Protein AF-A0A7V2WQF5-F1 (afdb_monomer)

Mean predicted aligned error: 6.59 Å

Radius of gyration: 21.71 Å; Cα contacts (8 Å, |Δi|>4): 575; chains: 1; bounding box: 58×39×55 Å

Solvent-accessible surface area (backbone atoms only — not comparable to full-atom values): 17162 Å² total; per-residue (Å²): 130,85,76,74,59,33,35,37,39,34,28,44,38,54,88,88,57,74,82,59,87,78,81,52,93,69,45,48,78,42,82,38,65,78,40,71,101,43,74,70,49,44,51,55,52,42,74,73,54,57,69,90,28,36,38,33,41,33,35,58,66,38,46,78,42,87,68,46,66,64,61,57,45,44,59,52,71,75,34,82,86,47,38,32,34,18,34,16,25,42,69,37,62,94,43,21,65,52,44,80,88,44,60,33,47,44,50,67,58,56,53,24,41,51,41,36,52,52,35,76,88,49,69,45,80,41,99,71,70,35,78,45,31,32,34,24,47,24,41,67,42,57,75,35,63,89,78,50,73,33,30,29,36,67,34,42,46,38,45,64,78,94,58,73,54,44,49,39,70,41,79,79,80,73,77,70,93,63,88,71,81,81,59,92,45,46,70,54,29,60,61,46,62,86,53,26,65,59,63,93,69,82,86,73,52,83,85,74,70,80,41,56,76,46,78,44,78,46,64,65,84,36,72,69,60,44,50,49,51,36,55,48,43,71,71,43,74,74,44,36,42,37,29,41,31,31,37,55,48,74,91,77,66,37,37,38,32,31,37,37,32,16,43,58,28,81,86,38,56,67,37,46,76,45,80,45,93,73,47,51,71,60,95,70,96,76,54,71,66,62,49,54,53,53,51,70,73,74,109

Secondary structure (DSSP, 8-state):
--PPPPEEEEES--TT-TTS----TTSEEEE-TT--S-HHHHHHHHHHS-TT--EEEEETTPBPPTTHHHHHHHHHHH-TT--EEEEE-TTSGGG-SS-TT-EEBS-HHHHHHHHHHHS-S-EEEES---TTEEEESSHHHHHTTTTSPEEEEEEEE-B---SSSEE--------SSS-PPPPTTHHHHHHHGGGSB---PPP--TTTS-PPEEEEEEESS-HHHHHHHHHHHHH-TTSEEEEEEEEEETTTTEEEEEEEEEESSTTSEEEEEEE-SS---S--S--HHHHHHHHHHH-

Foldseek 3Di:
DPDPQAAEEEECDDPVLPPDCPDDPSHDYDYYHRDDPDLVVLVVQQVPDDFQHKYKYAYSLKDFEPPQVVLQCVCVVVDVQAFKEAEAELQDQLRDLADQPFKAQADLRLVLQLQQLQDDWDKDWDQDHPNRIMMGRGSVCSNCVNVGTYIYTSRGYMDRDPDSMGHRPDDDPPPDPPDDPDRPSNVSNVLCNVCSYPDPAPGDRPPRVPAAEDEAEEEPPCVPVQVVQLVCLVVPVSHWYKYWYFDADPVVLQTRQKIFIATSGPPHRGSDIDGHPDGCSDDDPDDDSVVVVVVVVVD

pLDDT: mean 88.24, std 10.85, range [40.53, 97.88]

Sequence (299 aa):
MQKNRPYLAIYNNDAKHIDKPFISNDFKQLLFSQKELTAELLEEISNQCQDDSVIIVLDAQAQLPKHWSQRLLLPLLENKNAQICSALSTHIFELSPLSADDTFAGSVQQLDNLVYLMQAADCFYSNKLNQQCFAVRDKSALLQLDKFPQIACNNLLVQSQNTKTIKLTDKKDYGNQKQLPAHALADLQWRIKNYLIANKSPLGYPLLDEKPVILHISMGWGGGVHKWIDDFAANASDFQHLILASDGELYRRRHGERLYLHYAKTTGVIMQTHDMQAPIAATCITHVEYKTILESIIQ

Structure (mmCIF, N/CA/C/O backbone):
data_AF-A0A7V2WQF5-F1
#
_entry.id   AF-A0A7V2WQF5-F1
#
loop_
_atom_site.group_PDB
_atom_site.id
_atom_site.type_symbol
_atom_site.label_atom_id
_atom_site.label_alt_id
_atom_site.label_comp_id
_atom_site.label_asym_id
_atom_site.label_entity_id
_atom_site.label_seq_id
_atom_site.pdbx_PDB_ins_code
_atom_site.Cartn_x
_atom_site.Cartn_y
_atom_site.Cartn_z
_atom_site.occupancy
_atom_site.B_iso_or_equiv
_atom_site.auth_seq_id
_atom_site.auth_comp_id
_atom_site.auth_asym_id
_atom_site.auth_atom_id
_atom_site.pdbx_PDB_model_num
ATOM 1 N N . MET A 1 1 ? -23.898 -18.793 -1.113 1.00 40.53 1 MET A N 1
ATOM 2 C CA . MET A 1 1 ? -23.713 -18.128 0.195 1.00 40.53 1 MET A CA 1
ATOM 3 C C . MET A 1 1 ? -23.570 -16.637 -0.055 1.00 40.53 1 MET A C 1
ATOM 5 O O . MET A 1 1 ? -22.616 -16.249 -0.715 1.00 40.53 1 MET A O 1
ATOM 9 N N . GLN A 1 2 ? -24.527 -15.811 0.375 1.00 41.22 2 GLN A N 1
ATOM 10 C CA . GLN A 1 2 ? -24.338 -14.356 0.368 1.00 41.22 2 GLN A CA 1
ATOM 11 C C . GLN A 1 2 ? -23.178 -14.044 1.320 1.00 41.22 2 GLN A C 1
ATOM 13 O O . GLN A 1 2 ? -23.275 -14.334 2.509 1.00 41.22 2 GLN A O 1
ATOM 18 N N . LYS A 1 3 ? -22.059 -13.524 0.801 1.00 58.44 3 LYS A N 1
ATOM 19 C CA . LYS A 1 3 ? -21.000 -12.957 1.646 1.00 58.44 3 LYS A CA 1
ATOM 20 C C . LYS A 1 3 ? -21.647 -11.846 2.475 1.00 58.44 3 LYS A C 1
ATOM 22 O O . LYS A 1 3 ? -22.191 -10.906 1.894 1.00 58.44 3 LYS A O 1
ATOM 27 N N . ASN A 1 4 ? -21.632 -11.971 3.801 1.00 78.38 4 ASN A N 1
ATOM 28 C CA . ASN A 1 4 ? -22.072 -10.891 4.678 1.00 78.38 4 ASN A CA 1
ATOM 29 C C . ASN A 1 4 ? -21.259 -9.641 4.336 1.00 78.38 4 ASN A C 1
ATOM 31 O O . ASN A 1 4 ? -20.029 -9.689 4.293 1.00 78.38 4 ASN A O 1
ATOM 35 N N . ARG A 1 5 ? -21.954 -8.541 4.029 1.00 87.06 5 ARG A N 1
ATOM 36 C CA . ARG A 1 5 ? -21.295 -7.262 3.760 1.00 87.06 5 ARG A CA 1
ATOM 37 C C . ARG A 1 5 ? -20.539 -6.819 5.017 1.00 87.06 5 ARG A C 1
ATOM 39 O O . ARG A 1 5 ? -21.137 -6.889 6.096 1.00 87.06 5 ARG A O 1
ATOM 46 N N . PRO A 1 6 ? -19.279 -6.372 4.893 1.00 92.06 6 PRO A N 1
ATOM 47 C CA . PRO A 1 6 ? -18.515 -5.865 6.025 1.00 92.06 6 PRO A CA 1
ATOM 48 C C . PRO A 1 6 ? -19.198 -4.648 6.660 1.00 92.06 6 PRO A C 1
ATOM 50 O O . PRO A 1 6 ? -19.888 -3.875 5.986 1.00 92.06 6 PRO A O 1
ATOM 53 N N . TYR A 1 7 ? -18.994 -4.479 7.963 1.00 94.56 7 TYR A N 1
ATOM 54 C CA . TYR A 1 7 ? -19.406 -3.288 8.695 1.00 94.56 7 TYR A CA 1
ATOM 55 C C . TYR A 1 7 ? -18.315 -2.220 8.605 1.00 94.56 7 TYR A C 1
ATOM 57 O O . TYR A 1 7 ? -17.130 -2.533 8.679 1.00 94.56 7 TYR A O 1
ATOM 65 N N . LEU A 1 8 ? -18.717 -0.960 8.459 1.00 94.50 8 LEU A N 1
ATOM 66 C CA . LEU A 1 8 ? -17.838 0.204 8.512 1.00 94.50 8 LEU A CA 1
ATOM 67 C C . LEU A 1 8 ? -18.288 1.094 9.672 1.00 94.50 8 LEU A C 1
ATOM 69 O O . LEU A 1 8 ? -19.284 1.807 9.557 1.00 94.50 8 LEU A O 1
ATOM 73 N N . ALA A 1 9 ? -17.572 1.015 10.788 1.00 94.12 9 ALA A N 1
ATOM 74 C CA . ALA A 1 9 ? -17.782 1.831 11.971 1.00 94.12 9 ALA A CA 1
ATOM 75 C C . ALA A 1 9 ? -16.934 3.103 11.885 1.00 94.12 9 ALA A C 1
ATOM 77 O O . ALA A 1 9 ? -15.706 3.047 11.926 1.00 94.12 9 ALA A O 1
ATOM 78 N N . ILE A 1 10 ? -17.601 4.247 11.756 1.00 92.81 10 ILE A N 1
ATOM 79 C CA . ILE A 1 10 ? -16.965 5.555 11.619 1.00 92.81 10 ILE A CA 1
ATOM 80 C C . ILE A 1 10 ? -17.158 6.328 12.917 1.00 92.81 10 ILE A C 1
ATOM 82 O O . ILE A 1 10 ? -18.295 6.600 13.308 1.00 92.81 10 ILE A O 1
ATOM 86 N N . TYR A 1 11 ? -16.058 6.689 13.569 1.00 92.88 11 TYR A N 1
ATOM 87 C CA . TYR A 1 11 ? -16.059 7.448 14.819 1.00 92.88 11 TYR A CA 1
ATOM 88 C C . TYR A 1 11 ? -15.493 8.857 14.628 1.00 92.88 11 TYR A C 1
ATOM 90 O O . TYR A 1 11 ? -15.006 9.191 13.548 1.00 92.88 11 TYR A O 1
ATOM 98 N N . ASN A 1 12 ? -15.593 9.703 15.660 1.00 88.25 12 ASN A N 1
ATOM 99 C CA . ASN A 1 12 ? -15.162 11.104 15.616 1.00 88.25 12 ASN A CA 1
ATOM 100 C C . ASN A 1 12 ? -15.814 11.913 14.470 1.00 88.25 12 ASN A C 1
ATOM 102 O O . ASN A 1 12 ? -15.212 12.804 13.870 1.00 88.25 12 ASN A O 1
ATOM 106 N N . ASN A 1 13 ? -17.062 11.577 14.122 1.00 79.56 13 ASN A N 1
ATOM 107 C CA . ASN A 1 13 ? -17.765 12.241 13.031 1.00 79.56 13 ASN A CA 1
ATOM 108 C C . ASN A 1 13 ? -18.306 13.604 13.488 1.00 79.56 13 ASN A C 1
ATOM 110 O O . ASN A 1 13 ? -19.311 13.678 14.200 1.00 79.56 13 ASN A O 1
ATOM 114 N N . ASP A 1 14 ? -17.649 14.687 13.079 1.00 73.19 14 ASP A N 1
ATOM 115 C CA . ASP A 1 14 ? -18.190 16.035 13.221 1.00 73.19 14 ASP A CA 1
ATOM 116 C C . ASP A 1 14 ? -19.233 16.295 12.130 1.00 73.19 14 ASP A C 1
ATOM 118 O O . ASP A 1 14 ? -18.981 16.077 10.945 1.00 73.19 14 ASP A O 1
ATOM 122 N N . ALA A 1 15 ? -20.388 16.861 12.499 1.00 52.97 15 ALA A N 1
ATOM 123 C CA . ALA A 1 15 ? -21.500 17.154 11.582 1.00 52.97 15 ALA A CA 1
ATOM 124 C C . ALA A 1 15 ? -21.129 18.035 10.362 1.00 52.97 15 ALA A C 1
ATOM 126 O O . ALA A 1 15 ? -21.923 18.181 9.439 1.00 52.97 15 ALA A O 1
ATOM 127 N N . LYS A 1 16 ? -19.924 18.621 10.336 1.00 53.47 16 LYS A N 1
ATOM 128 C CA . LYS A 1 16 ? -19.383 19.417 9.222 1.00 53.47 16 LYS A CA 1
ATOM 129 C C . LYS A 1 16 ? -18.668 18.590 8.140 1.00 53.47 16 LYS A C 1
ATOM 131 O O . LYS A 1 16 ? -18.330 19.149 7.103 1.00 53.47 16 LYS A O 1
ATOM 136 N N . HIS A 1 17 ? -18.433 17.293 8.356 1.00 52.47 17 HIS A N 1
ATOM 137 C CA . HIS A 1 17 ? -17.694 16.410 7.436 1.00 52.47 17 HIS A CA 1
ATOM 138 C C . HIS A 1 17 ? -18.553 15.310 6.785 1.00 52.47 17 HIS A C 1
ATOM 140 O O . HIS A 1 17 ? -18.013 14.381 6.184 1.00 52.47 17 HIS A O 1
ATOM 146 N N . ILE A 1 18 ? -19.883 15.458 6.842 1.00 48.06 18 ILE A N 1
ATOM 147 C CA . ILE A 1 18 ? -20.883 14.525 6.287 1.00 48.06 18 ILE A CA 1
ATOM 148 C C . ILE A 1 18 ? -20.711 14.297 4.766 1.00 48.06 18 ILE A C 1
ATOM 150 O O . ILE A 1 18 ? -21.118 13.257 4.259 1.00 48.06 18 ILE A O 1
ATOM 154 N N . ASP A 1 19 ? -20.027 15.198 4.053 1.00 46.34 19 ASP A N 1
ATOM 155 C CA . ASP A 1 19 ? -19.810 15.119 2.598 1.00 46.34 19 ASP A CA 1
ATOM 156 C C . ASP A 1 19 ? -18.613 14.253 2.155 1.00 46.34 19 ASP A C 1
ATOM 158 O O . ASP A 1 19 ? -18.315 14.168 0.960 1.00 46.34 19 ASP A O 1
ATOM 162 N N . LYS A 1 20 ? -17.887 13.595 3.071 1.00 57.16 20 LYS A N 1
ATOM 163 C CA . LYS A 1 20 ? -16.859 12.629 2.649 1.00 57.16 20 LYS A CA 1
ATOM 164 C C . LYS A 1 20 ? -17.545 11.385 2.048 1.00 57.16 20 LYS A C 1
ATOM 166 O O . LYS A 1 20 ? -18.449 10.831 2.674 1.00 57.16 20 LYS A O 1
ATOM 171 N N . PRO A 1 21 ? -17.111 10.885 0.874 1.00 50.00 21 PRO A N 1
ATOM 172 C CA . PRO A 1 21 ? -17.716 9.738 0.204 1.00 50.00 21 PRO A CA 1
ATOM 173 C C . PRO A 1 21 ? -17.289 8.432 0.891 1.00 50.00 21 PRO A C 1
ATOM 175 O O . PRO A 1 21 ? -16.589 7.603 0.320 1.00 50.00 21 PRO A O 1
ATOM 178 N N . PHE A 1 22 ? -17.710 8.228 2.138 1.00 57.84 22 PHE A N 1
ATOM 179 C CA . PHE A 1 22 ? -17.667 6.914 2.788 1.00 57.84 22 PHE A CA 1
ATOM 180 C C . PHE A 1 22 ? -18.766 5.982 2.238 1.00 57.84 22 PHE A C 1
ATOM 182 O O . PHE A 1 22 ? -18.821 4.794 2.553 1.00 57.84 22 PHE A O 1
ATOM 189 N N . ILE A 1 23 ? -19.647 6.538 1.399 1.00 53.97 23 ILE A N 1
ATOM 190 C CA . ILE A 1 23 ? -20.827 5.928 0.795 1.00 53.97 23 ILE A CA 1
ATOM 191 C C . ILE A 1 23 ? -20.410 5.054 -0.391 1.00 53.97 23 ILE A C 1
ATOM 193 O O . ILE A 1 23 ? -20.649 5.387 -1.548 1.00 53.97 23 ILE A O 1
ATOM 197 N N . SER A 1 24 ? -19.778 3.916 -0.104 1.00 64.25 24 SER A N 1
ATOM 198 C CA . SER A 1 24 ? -19.923 2.764 -0.991 1.00 64.25 24 SER A CA 1
ATOM 199 C C . SER A 1 24 ? -21.049 1.872 -0.472 1.00 64.25 24 SER A C 1
ATOM 201 O O . SER A 1 24 ? -21.125 1.595 0.727 1.00 64.25 24 SER A O 1
ATOM 203 N N . ASN A 1 25 ? -21.890 1.372 -1.381 1.00 69.19 25 ASN A N 1
ATOM 204 C CA . ASN A 1 25 ? -22.928 0.373 -1.088 1.00 69.19 25 ASN A CA 1
ATOM 205 C C . ASN A 1 25 ? -22.353 -0.980 -0.616 1.00 69.19 25 ASN A C 1
ATOM 207 O O . ASN A 1 25 ? -23.111 -1.888 -0.250 1.00 69.19 25 ASN A O 1
ATOM 211 N N . ASP A 1 26 ? -21.026 -1.108 -0.613 1.00 83.81 26 ASP A N 1
ATOM 212 C CA . ASP A 1 26 ? -20.287 -2.300 -0.206 1.00 83.81 26 ASP A CA 1
ATOM 213 C C . ASP A 1 26 ? -20.329 -2.553 1.310 1.00 83.81 26 ASP A C 1
ATOM 215 O O . ASP A 1 26 ? -20.136 -3.693 1.737 1.00 83.81 26 ASP A O 1
ATOM 219 N N . PHE A 1 27 ? -20.630 -1.530 2.126 1.00 88.81 27 PHE A N 1
ATOM 220 C CA . PHE A 1 27 ? -20.559 -1.604 3.591 1.00 88.81 27 PHE A CA 1
ATOM 221 C C . PHE A 1 27 ? -21.908 -1.389 4.283 1.00 88.81 27 PHE A C 1
ATOM 223 O O . PHE A 1 27 ? -22.743 -0.599 3.842 1.00 88.81 27 PHE A O 1
ATOM 230 N N . LYS A 1 28 ? -22.088 -2.041 5.437 1.00 91.75 28 LYS A N 1
ATOM 231 C CA . LYS A 1 28 ? -23.085 -1.643 6.441 1.00 91.75 28 LYS A CA 1
ATOM 232 C C . LYS A 1 28 ? -22.462 -0.577 7.344 1.00 91.75 28 LYS A C 1
ATOM 234 O O . LYS A 1 28 ? -21.536 -0.877 8.091 1.00 91.75 28 LYS A O 1
ATOM 239 N N . GLN A 1 29 ? -22.929 0.663 7.258 1.00 91.06 29 GLN A N 1
ATOM 240 C CA . GLN A 1 29 ? -22.317 1.781 7.981 1.00 91.06 29 GLN A CA 1
ATOM 241 C C . GLN A 1 29 ? -22.884 1.936 9.392 1.00 91.06 29 GLN A C 1
ATOM 243 O O . GLN A 1 29 ? -24.097 1.869 9.584 1.00 91.06 29 GLN A O 1
ATOM 248 N N . LEU A 1 30 ? -22.001 2.202 10.352 1.00 91.44 30 LEU A N 1
ATOM 249 C CA . LEU A 1 30 ? -22.322 2.589 11.723 1.00 91.44 30 LEU A CA 1
ATOM 250 C C . LEU A 1 30 ? -21.629 3.928 11.995 1.00 91.44 30 LEU A C 1
ATOM 252 O O . LEU A 1 30 ? -20.422 4.044 11.789 1.00 91.44 30 LEU A O 1
ATOM 256 N N . LEU A 1 31 ? -22.379 4.948 12.412 1.00 90.75 31 LEU A N 1
ATOM 257 C CA . LEU A 1 31 ? -21.867 6.310 12.584 1.00 90.75 31 LEU A CA 1
ATOM 258 C C . LEU A 1 31 ? -21.907 6.714 14.057 1.00 90.75 31 LEU A C 1
ATOM 260 O O . LEU A 1 31 ? -22.965 6.684 14.683 1.00 90.75 31 LEU A O 1
ATOM 264 N N . PHE A 1 32 ? -20.764 7.152 14.579 1.00 90.12 32 PHE A N 1
ATOM 265 C CA . PHE A 1 32 ? -20.585 7.558 15.968 1.00 90.12 32 PHE A CA 1
ATOM 266 C C . PHE A 1 32 ? -20.032 8.987 16.027 1.00 90.12 32 PHE A C 1
ATOM 268 O O . PHE A 1 32 ? -18.847 9.241 15.797 1.00 90.12 32 PHE A O 1
ATOM 275 N N . SER A 1 33 ? -20.910 9.947 16.311 1.00 86.38 33 SER A N 1
ATOM 276 C CA . SER A 1 33 ? -20.556 11.370 16.356 1.00 86.38 33 SER A CA 1
ATOM 277 C C . SER A 1 33 ? -19.849 11.733 17.660 1.00 86.38 33 SER A C 1
ATOM 279 O O . SER A 1 33 ? -20.321 11.358 18.730 1.00 86.38 33 SER A O 1
ATOM 281 N N . GLN A 1 34 ? -18.756 12.502 17.568 1.00 80.50 34 GLN A N 1
ATOM 282 C CA . GLN A 1 34 ? -18.024 13.066 18.720 1.00 80.50 34 GLN A CA 1
ATOM 283 C C . GLN A 1 34 ? -17.548 12.038 19.765 1.00 80.50 34 GLN A C 1
ATOM 285 O O . GLN A 1 34 ? -17.381 12.369 20.937 1.00 80.50 34 GLN A O 1
ATOM 290 N N . LYS A 1 35 ? -17.334 10.784 19.353 1.00 84.75 35 LYS A N 1
ATOM 291 C CA . LYS A 1 35 ? -16.755 9.739 20.206 1.00 84.75 35 LYS A CA 1
ATOM 292 C C . LYS A 1 35 ? -15.293 9.526 19.848 1.00 84.75 35 LYS A C 1
ATOM 294 O O . LYS A 1 35 ? -14.967 9.440 18.665 1.00 84.75 35 LYS A O 1
ATOM 299 N N . GLU A 1 36 ? -14.447 9.417 20.865 1.00 89.00 36 GLU A N 1
ATOM 300 C CA . GLU A 1 36 ? -13.071 8.933 20.736 1.00 89.00 36 GLU A CA 1
ATOM 301 C C . GLU A 1 36 ? -13.042 7.400 20.754 1.00 89.00 36 GLU A C 1
ATOM 303 O O . GLU A 1 36 ? -13.991 6.751 21.202 1.00 89.00 36 GLU A O 1
ATOM 308 N N . LEU A 1 37 ? -11.947 6.810 20.270 1.00 90.12 37 LEU A N 1
ATOM 309 C CA . LEU A 1 37 ? -11.774 5.361 20.273 1.00 90.12 37 LEU A CA 1
ATOM 310 C C . LEU A 1 37 ? -11.482 4.850 21.693 1.00 90.12 37 LEU A C 1
ATOM 312 O O . LEU A 1 37 ? -10.331 4.756 22.112 1.00 90.12 37 LEU A O 1
ATOM 316 N N . THR A 1 38 ? -12.540 4.515 22.429 1.00 92.88 38 THR A N 1
ATOM 317 C CA . THR A 1 38 ? -12.486 3.954 23.787 1.00 92.88 38 THR A CA 1
ATOM 318 C C . THR A 1 38 ? -13.041 2.529 23.826 1.00 92.88 38 THR A C 1
ATOM 320 O O . THR A 1 38 ? -13.714 2.084 22.894 1.00 92.88 38 THR A O 1
ATOM 323 N N . ALA A 1 39 ? -12.797 1.802 24.923 1.00 91.69 39 ALA A N 1
ATOM 324 C CA . ALA A 1 39 ? -13.370 0.468 25.128 1.00 91.69 39 ALA A CA 1
ATOM 325 C C . ALA A 1 39 ? -14.911 0.476 25.060 1.00 91.69 39 ALA A C 1
ATOM 327 O O . ALA A 1 39 ? -15.501 -0.413 24.453 1.00 91.69 39 ALA A O 1
ATOM 328 N N . GLU A 1 40 ? -15.551 1.523 25.589 1.00 93.31 40 GLU A N 1
ATOM 329 C CA . GLU A 1 40 ? -17.007 1.712 25.533 1.00 93.31 40 GLU A CA 1
ATOM 330 C C . GLU A 1 40 ? -17.517 1.818 24.088 1.00 93.31 40 GLU A C 1
ATOM 332 O O . GLU A 1 40 ? -18.521 1.204 23.727 1.00 93.31 40 GLU A O 1
ATOM 337 N N . LEU A 1 41 ? -16.797 2.551 23.228 1.00 93.81 41 LEU A N 1
ATOM 338 C CA . LEU A 1 41 ? -17.149 2.651 21.813 1.00 93.81 41 LEU A CA 1
ATOM 339 C C . LEU A 1 41 ? -16.993 1.302 21.097 1.00 93.81 41 LEU A C 1
ATOM 341 O O . LEU A 1 41 ? -17.835 0.943 20.274 1.00 93.81 41 LEU A O 1
ATOM 345 N N . LEU A 1 42 ? -15.939 0.539 21.402 1.00 94.25 42 LEU A N 1
ATOM 346 C CA . LEU A 1 42 ? -15.734 -0.793 20.821 1.00 94.25 42 LEU A CA 1
ATOM 347 C C . LEU A 1 42 ? -16.862 -1.762 21.210 1.00 94.25 42 LEU A C 1
ATOM 349 O O . LEU A 1 42 ? -17.327 -2.528 20.364 1.00 94.25 42 LEU A O 1
ATOM 353 N N . GLU A 1 43 ? -17.346 -1.697 22.453 1.00 94.06 43 GLU A N 1
ATOM 354 C CA . GLU A 1 43 ? -18.522 -2.452 22.904 1.00 94.06 43 GLU A CA 1
ATOM 355 C C . GLU A 1 43 ? -19.792 -2.043 22.152 1.00 94.06 43 GLU A C 1
ATOM 357 O O . GLU A 1 43 ? -20.551 -2.898 21.691 1.00 94.06 43 GLU A O 1
ATOM 362 N N . GLU A 1 44 ? -20.010 -0.746 21.951 1.00 95.06 44 GLU A N 1
ATOM 363 C CA . GLU A 1 44 ? -21.162 -0.238 21.207 1.00 95.06 44 GLU A CA 1
ATOM 364 C C . GLU A 1 44 ? -21.147 -0.657 19.731 1.00 95.06 44 GLU A C 1
ATOM 366 O O . GLU A 1 44 ? -22.183 -1.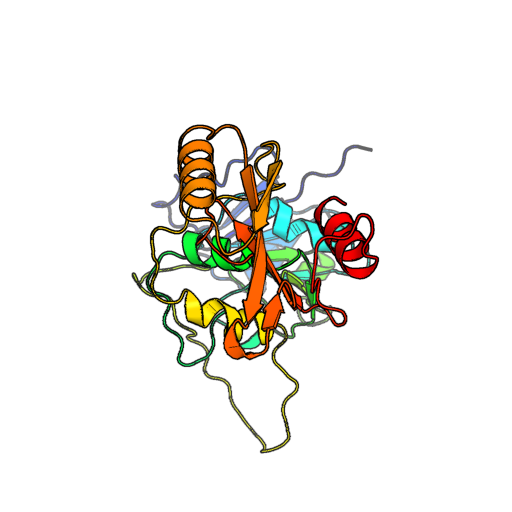063 19.196 1.00 95.06 44 GLU A O 1
ATOM 371 N N . ILE A 1 45 ? -19.975 -0.623 19.084 1.00 94.19 45 ILE A N 1
ATOM 372 C CA . ILE A 1 45 ? -19.782 -1.143 17.723 1.00 94.19 45 ILE A CA 1
ATOM 373 C C . ILE A 1 45 ? -20.090 -2.644 17.697 1.00 94.19 45 ILE A C 1
ATOM 375 O O . ILE A 1 45 ? -20.852 -3.109 16.847 1.00 94.19 45 ILE A O 1
ATOM 379 N N . SER A 1 46 ? -19.537 -3.404 18.646 1.00 94.12 46 SER A N 1
ATOM 380 C CA . SER A 1 46 ? -19.742 -4.851 18.753 1.00 94.12 46 SER A CA 1
ATOM 381 C C . SER A 1 46 ? -21.226 -5.214 18.881 1.00 94.12 46 SER A C 1
ATOM 383 O O . SER A 1 46 ? -21.713 -6.107 18.184 1.00 94.12 46 SER A O 1
ATOM 385 N N . ASN A 1 47 ? -21.989 -4.464 19.681 1.00 94.31 47 ASN A N 1
ATOM 386 C CA . ASN A 1 47 ? -23.421 -4.693 19.883 1.00 94.31 47 ASN A CA 1
ATOM 387 C C . ASN A 1 47 ? -24.270 -4.487 18.612 1.00 94.31 47 ASN A C 1
ATOM 389 O O . ASN A 1 47 ? -25.338 -5.086 18.492 1.00 94.31 47 ASN A O 1
ATOM 393 N N . GLN A 1 48 ? -23.805 -3.681 17.652 1.00 93.94 48 GLN A N 1
ATOM 394 C CA . GLN A 1 48 ? -24.525 -3.387 16.402 1.00 93.94 48 GLN A CA 1
ATOM 395 C C . GLN A 1 48 ? -24.106 -4.274 15.215 1.00 93.94 48 GLN A C 1
ATOM 397 O O . GLN A 1 48 ? -24.787 -4.314 14.184 1.00 93.94 48 GLN A O 1
ATOM 402 N N . CYS A 1 49 ? -22.997 -5.003 15.341 1.00 92.12 49 CYS A N 1
ATOM 403 C CA . CYS A 1 49 ? -22.488 -5.897 14.303 1.00 92.12 49 CYS A CA 1
ATOM 404 C C . CYS A 1 49 ? -23.133 -7.297 14.371 1.00 92.12 49 CYS A C 1
ATOM 406 O O . CYS A 1 49 ? -23.843 -7.640 15.314 1.00 92.12 49 CYS A O 1
ATOM 408 N N . GLN A 1 50 ? -22.872 -8.146 13.377 1.00 90.19 50 GLN A N 1
ATOM 409 C CA . GLN A 1 50 ? -23.139 -9.594 13.437 1.00 90.19 50 GLN A CA 1
ATOM 410 C C . GLN A 1 50 ? -21.848 -10.336 13.795 1.00 90.19 50 GLN A C 1
ATOM 412 O O . GLN A 1 50 ? -20.771 -9.830 13.491 1.00 90.19 50 GLN A O 1
ATOM 417 N N . ASP A 1 51 ? -21.947 -11.495 14.449 1.00 84.00 51 ASP A N 1
ATOM 418 C CA . ASP A 1 51 ? -20.783 -12.155 15.064 1.00 84.00 51 ASP A CA 1
ATOM 419 C C . ASP A 1 51 ? -19.701 -12.520 14.035 1.00 84.00 51 ASP A C 1
ATOM 421 O O . ASP A 1 51 ? -18.551 -12.156 14.234 1.00 84.00 51 ASP A O 1
ATOM 425 N N . ASP A 1 52 ? -20.075 -13.081 12.881 1.00 87.06 52 ASP A N 1
ATOM 426 C CA . ASP A 1 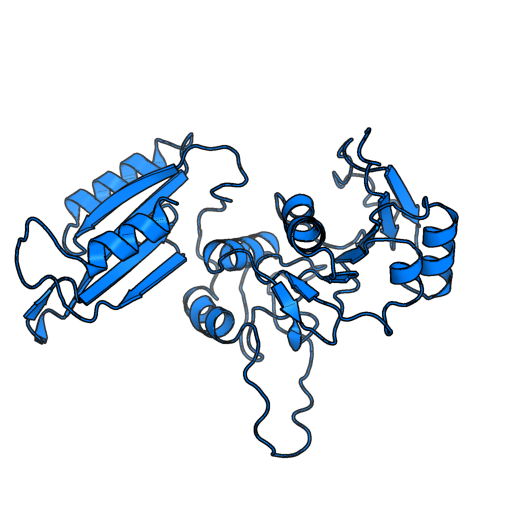52 ? -19.132 -13.501 11.825 1.00 87.06 52 ASP A CA 1
ATOM 427 C C . ASP A 1 52 ? -18.902 -12.441 10.729 1.00 87.06 52 ASP A C 1
ATOM 429 O O . ASP A 1 52 ? -18.658 -12.768 9.561 1.00 87.06 52 ASP A O 1
ATOM 433 N N . SER A 1 53 ? -19.077 -11.156 11.043 1.00 91.12 53 SER A N 1
ATOM 434 C CA . SER A 1 53 ? -18.862 -10.084 10.065 1.00 91.12 53 SER A CA 1
ATOM 435 C C . SER A 1 53 ? -17.557 -9.347 10.303 1.00 91.12 53 SER A C 1
ATOM 437 O O . SER A 1 53 ? -17.273 -8.933 11.421 1.00 91.12 53 SER A O 1
ATOM 439 N N . VAL A 1 54 ? -16.830 -9.094 9.213 1.00 94.56 54 VAL A N 1
ATOM 440 C CA . VAL A 1 54 ? -15.656 -8.216 9.223 1.00 94.56 54 VAL A CA 1
ATOM 441 C C . VAL A 1 54 ? -16.095 -6.797 9.564 1.00 94.56 54 VAL A C 1
ATOM 443 O O . VAL A 1 54 ? -17.071 -6.295 8.998 1.00 94.56 54 VAL A O 1
ATOM 446 N N . ILE A 1 55 ? -15.366 -6.154 10.469 1.00 96.06 55 ILE A N 1
ATOM 447 C CA . ILE A 1 55 ? -15.641 -4.804 10.956 1.00 96.06 55 ILE A CA 1
ATOM 448 C C . ILE A 1 55 ? -14.425 -3.940 10.642 1.00 96.06 55 ILE A C 1
ATOM 450 O O . ILE A 1 55 ? -13.307 -4.263 11.030 1.00 96.06 55 ILE A O 1
ATOM 454 N N . ILE A 1 56 ? -14.639 -2.837 9.939 1.00 96.12 56 ILE A N 1
ATOM 455 C CA . ILE A 1 56 ? -13.636 -1.800 9.711 1.00 96.12 56 ILE A CA 1
ATOM 456 C C . ILE A 1 56 ? -13.932 -0.658 10.672 1.00 96.12 56 ILE A C 1
ATOM 458 O O . ILE A 1 56 ? -15.061 -0.171 10.706 1.00 96.12 56 ILE A O 1
ATOM 462 N N . VAL A 1 57 ? -12.927 -0.223 11.421 1.00 96.31 57 VAL A N 1
ATOM 463 C CA . VAL A 1 57 ? -13.001 0.932 12.315 1.00 96.31 57 VAL A CA 1
ATOM 464 C C . VAL A 1 57 ? -12.201 2.070 11.697 1.00 96.31 57 VAL A C 1
ATOM 466 O O . VAL A 1 57 ? -11.046 1.888 11.309 1.00 96.31 57 VAL A O 1
ATOM 469 N N . LEU A 1 58 ? -12.835 3.233 11.576 1.00 95.12 58 LEU A N 1
ATOM 470 C CA . LEU A 1 58 ? -12.313 4.370 10.834 1.00 95.12 58 LEU A CA 1
ATOM 471 C C . LEU A 1 58 ? -12.573 5.685 11.575 1.00 95.12 58 LEU A C 1
ATOM 473 O O . LEU A 1 58 ? -13.706 5.988 11.945 1.00 95.12 58 LEU A O 1
ATOM 477 N N . ASP A 1 59 ? -11.536 6.503 11.709 1.00 93.06 59 ASP A N 1
ATOM 478 C CA . ASP A 1 59 ? -11.666 7.892 12.148 1.00 93.06 59 ASP A CA 1
ATOM 479 C C . ASP A 1 59 ? -12.223 8.750 11.002 1.00 93.06 59 ASP A C 1
ATOM 481 O O . ASP A 1 59 ? -11.656 8.786 9.904 1.00 93.06 59 ASP A O 1
ATOM 485 N N . ALA A 1 60 ? -13.308 9.490 11.241 1.00 90.44 60 ALA A N 1
ATOM 486 C CA . ALA A 1 60 ? -13.896 10.384 10.245 1.00 90.44 60 ALA A CA 1
ATOM 487 C C . ALA A 1 60 ? -12.917 11.467 9.755 1.00 90.44 60 ALA A C 1
ATOM 489 O O . ALA A 1 60 ? -13.049 11.972 8.631 1.00 90.44 60 ALA A O 1
ATOM 490 N N . GLN A 1 61 ? -11.913 11.829 10.558 1.00 89.69 61 GLN A N 1
ATOM 491 C CA . GLN A 1 61 ? -10.899 12.819 10.198 1.00 89.69 61 GLN A CA 1
ATOM 492 C C . GLN A 1 61 ? -9.788 12.247 9.307 1.00 89.69 61 GLN A C 1
ATOM 494 O O . GLN A 1 61 ? -9.081 13.019 8.650 1.00 89.69 61 GLN A O 1
ATOM 499 N N . ALA A 1 62 ? -9.666 10.921 9.194 1.00 91.19 62 ALA A N 1
ATOM 500 C CA . ALA A 1 62 ? -8.646 10.287 8.370 1.00 91.19 62 ALA A CA 1
ATOM 501 C C . ALA A 1 62 ? -8.773 10.670 6.882 1.00 91.19 62 ALA A C 1
ATOM 503 O O . ALA A 1 62 ? -9.868 10.891 6.342 1.00 91.19 62 ALA A O 1
ATOM 504 N N . GLN A 1 63 ? -7.626 10.767 6.207 1.00 91.94 63 GLN A N 1
ATOM 505 C CA . GLN A 1 63 ? -7.549 10.866 4.755 1.00 91.94 63 GLN A CA 1
ATOM 506 C C . GLN A 1 63 ? -7.415 9.463 4.172 1.00 91.94 63 GLN A C 1
ATOM 508 O O . GLN A 1 63 ? -6.465 8.743 4.475 1.00 91.94 63 GLN A O 1
ATOM 513 N N . LEU A 1 64 ? -8.383 9.086 3.339 1.00 91.19 64 LEU A N 1
ATOM 514 C CA . LEU A 1 64 ? -8.449 7.768 2.727 1.00 91.19 64 LEU A CA 1
ATOM 515 C C . LEU A 1 64 ? -7.910 7.815 1.299 1.00 91.19 64 LEU A C 1
ATOM 517 O O . LEU A 1 64 ? -8.457 8.560 0.480 1.00 91.19 64 LEU A O 1
ATOM 521 N N . PRO A 1 65 ? -6.884 7.018 0.972 1.00 91.69 65 PRO A N 1
ATOM 522 C CA . PRO A 1 65 ? -6.426 6.903 -0.394 1.00 91.69 65 PRO A CA 1
ATOM 523 C C . PRO A 1 65 ? -7.396 6.102 -1.266 1.00 91.69 65 PRO A C 1
ATOM 525 O O . PRO A 1 65 ? -8.276 5.391 -0.778 1.00 91.69 65 PRO A O 1
ATOM 528 N N . LYS A 1 66 ? -7.230 6.167 -2.590 1.00 91.25 66 LYS A N 1
ATOM 529 C CA . LYS A 1 66 ? -7.994 5.302 -3.502 1.00 91.25 66 LYS A CA 1
ATOM 530 C C . LYS A 1 66 ? -7.743 3.818 -3.195 1.00 91.25 66 LYS A C 1
ATOM 532 O O . LYS A 1 66 ? -6.638 3.420 -2.823 1.00 91.25 66 LYS A O 1
ATOM 537 N N . HIS A 1 67 ? -8.785 3.005 -3.373 1.00 92.56 67 HIS A N 1
ATOM 538 C CA . HIS A 1 67 ? -8.765 1.548 -3.164 1.00 92.56 67 HIS A CA 1
ATOM 539 C C . HIS A 1 67 ? -8.353 1.104 -1.746 1.00 92.56 67 HIS A C 1
ATOM 541 O O . HIS A 1 67 ? -7.953 -0.043 -1.547 1.00 92.56 67 HIS A O 1
ATOM 547 N N . TRP A 1 68 ? -8.446 1.995 -0.750 1.00 94.31 68 TRP A N 1
ATOM 548 C CA . TRP A 1 68 ? -8.010 1.723 0.623 1.00 94.31 68 TRP A CA 1
ATOM 549 C C . TRP A 1 68 ? -8.676 0.480 1.224 1.00 94.31 68 TRP A C 1
ATOM 551 O O . TRP A 1 68 ? -8.001 -0.334 1.844 1.00 94.31 68 TRP A O 1
ATOM 561 N N . SER A 1 69 ? -9.982 0.302 1.016 1.00 93.44 69 SER A N 1
ATOM 562 C CA . SER A 1 69 ? -10.745 -0.775 1.649 1.00 93.44 69 SER A CA 1
ATOM 563 C C . SER A 1 69 ? -10.372 -2.138 1.079 1.00 93.44 69 SER A C 1
ATOM 565 O O . SER A 1 69 ? -10.157 -3.079 1.835 1.00 93.44 69 SER A O 1
ATOM 567 N N . GLN A 1 70 ? -10.219 -2.233 -0.244 1.00 93.06 70 GLN A N 1
ATOM 568 C CA . GLN A 1 70 ? -9.732 -3.439 -0.910 1.00 93.06 70 GLN A CA 1
ATOM 569 C C . GLN A 1 70 ? -8.346 -3.831 -0.383 1.00 93.06 70 GLN A C 1
ATOM 571 O O . GLN A 1 70 ? -8.129 -4.992 -0.049 1.00 93.06 70 GLN A O 1
ATOM 576 N N . ARG A 1 71 ? -7.434 -2.858 -0.250 1.00 95.00 71 ARG A N 1
ATOM 577 C CA . ARG A 1 71 ? -6.065 -3.073 0.247 1.00 95.00 71 ARG A CA 1
ATOM 578 C C . ARG A 1 71 ? -6.020 -3.466 1.724 1.00 95.00 71 ARG A C 1
ATOM 580 O O . ARG A 1 71 ? -5.244 -4.338 2.087 1.00 95.00 71 ARG A O 1
ATOM 587 N N . LEU A 1 72 ? -6.864 -2.866 2.563 1.00 96.00 72 LEU A N 1
ATOM 588 C CA . LEU A 1 72 ? -6.947 -3.187 3.992 1.00 96.00 72 LEU A CA 1
ATOM 589 C C . LEU A 1 72 ? -7.543 -4.578 4.244 1.00 96.00 72 LEU A C 1
ATOM 591 O O . LEU A 1 72 ? -7.134 -5.272 5.169 1.00 96.00 72 LEU A O 1
ATOM 595 N N . LEU A 1 73 ? -8.529 -4.985 3.441 1.00 94.44 73 LEU A N 1
ATOM 596 C CA . LEU A 1 73 ? -9.216 -6.264 3.624 1.00 94.44 73 LEU A CA 1
ATOM 597 C C . LEU A 1 73 ? -8.453 -7.445 3.017 1.00 94.44 73 LEU A C 1
ATOM 599 O O . LEU A 1 73 ? -8.659 -8.572 3.464 1.00 94.44 73 LEU A O 1
ATOM 603 N N . LEU A 1 74 ? -7.588 -7.211 2.023 1.00 93.56 74 LEU A N 1
ATOM 604 C CA . LEU A 1 74 ? -6.863 -8.271 1.320 1.00 93.56 74 LEU A CA 1
ATOM 605 C C . LEU A 1 74 ? -6.097 -9.211 2.276 1.00 93.56 74 LEU A C 1
ATOM 607 O O . LEU A 1 74 ? -6.337 -10.418 2.197 1.00 93.56 74 LEU A O 1
ATOM 611 N N . PRO A 1 75 ? -5.313 -8.724 3.263 1.00 93.75 75 PRO A N 1
ATOM 612 C CA . PRO A 1 75 ? -4.608 -9.610 4.190 1.00 93.75 75 PRO A CA 1
ATOM 613 C C . PRO A 1 75 ? -5.543 -10.483 5.034 1.00 93.75 75 PRO A C 1
ATOM 615 O O . PRO A 1 75 ? -5.228 -11.636 5.314 1.00 93.75 75 PRO A O 1
ATOM 618 N N . LEU A 1 76 ? -6.723 -9.978 5.416 1.00 92.75 76 LEU A N 1
ATOM 619 C CA . LEU A 1 76 ? -7.723 -10.769 6.146 1.00 92.75 76 LEU A CA 1
ATOM 620 C C . LEU A 1 76 ? -8.409 -11.808 5.244 1.00 92.75 76 LEU A C 1
ATOM 622 O O . LEU A 1 76 ? -8.864 -12.849 5.725 1.00 92.75 76 LEU A O 1
ATOM 626 N N . LEU A 1 77 ? -8.512 -11.548 3.942 1.00 91.12 77 LEU A N 1
ATOM 627 C CA . LEU A 1 77 ? -9.081 -12.498 2.987 1.00 91.12 77 LEU A CA 1
ATOM 628 C C . LEU A 1 77 ? -8.100 -13.635 2.668 1.00 91.12 77 LEU A C 1
ATOM 630 O O . LEU A 1 77 ? -8.524 -14.788 2.587 1.00 91.12 77 LEU A O 1
ATOM 634 N N . GLU A 1 78 ? -6.814 -13.319 2.521 1.00 91.81 78 GLU A N 1
ATOM 635 C CA . GLU A 1 78 ? -5.766 -14.280 2.161 1.00 91.81 78 GLU A CA 1
ATOM 636 C C . GLU A 1 78 ? -5.256 -15.073 3.371 1.00 91.81 78 GLU A C 1
ATOM 638 O O . GLU A 1 78 ? -5.079 -16.291 3.294 1.00 91.81 78 GLU A O 1
ATOM 643 N N . ASN A 1 79 ? -5.090 -14.420 4.526 1.00 91.06 79 ASN A N 1
ATOM 644 C CA . ASN A 1 79 ? -4.609 -15.055 5.746 1.00 91.06 79 ASN A CA 1
ATOM 645 C C . ASN A 1 79 ? -5.762 -15.344 6.715 1.00 91.06 79 ASN A C 1
ATOM 647 O O . ASN A 1 79 ? -6.181 -14.490 7.496 1.00 91.06 79 ASN A O 1
ATOM 651 N N . LYS A 1 80 ? -6.239 -16.595 6.722 1.00 87.44 80 LYS A N 1
ATOM 652 C CA . LYS A 1 80 ? -7.330 -17.049 7.608 1.00 87.44 80 LYS A CA 1
ATOM 653 C C . LYS A 1 80 ? -7.016 -16.919 9.102 1.00 87.44 80 LYS A C 1
ATOM 655 O O . LYS A 1 80 ? -7.946 -16.833 9.897 1.00 87.44 80 LYS A O 1
ATOM 660 N N . ASN A 1 81 ? -5.737 -16.897 9.478 1.00 90.31 81 ASN A N 1
ATOM 661 C CA . ASN A 1 81 ? -5.314 -16.781 10.873 1.00 90.31 81 ASN A CA 1
ATOM 662 C C . ASN A 1 81 ? -5.215 -15.322 11.333 1.00 90.31 81 ASN A C 1
ATOM 664 O O . ASN A 1 81 ? -5.201 -15.065 12.535 1.00 90.31 81 ASN A O 1
ATOM 668 N N . ALA A 1 82 ? -5.152 -14.367 10.399 1.00 92.94 82 ALA A N 1
ATOM 669 C CA . ALA A 1 82 ? -5.140 -12.953 10.732 1.00 92.94 82 ALA A CA 1
ATOM 670 C C . ALA A 1 82 ? -6.516 -12.530 11.258 1.00 92.94 82 ALA A C 1
ATOM 672 O O . ALA A 1 82 ? -7.541 -12.739 10.596 1.00 92.94 82 ALA A O 1
ATOM 673 N N . GLN A 1 83 ? -6.519 -11.942 12.453 1.00 95.06 83 GLN A N 1
ATOM 674 C CA . GLN A 1 83 ? -7.724 -11.440 13.115 1.00 95.06 83 GLN A CA 1
ATOM 675 C C . GLN A 1 83 ? -7.845 -9.923 13.021 1.00 95.06 83 GLN A C 1
ATOM 677 O O . GLN A 1 83 ? -8.958 -9.408 12.974 1.00 95.06 83 GLN A O 1
ATOM 682 N N . ILE A 1 84 ? -6.710 -9.220 12.972 1.00 96.75 84 ILE A N 1
ATOM 683 C CA . ILE A 1 84 ? -6.627 -7.760 12.985 1.00 96.75 84 ILE A CA 1
ATOM 684 C C . ILE A 1 84 ? -5.647 -7.319 11.901 1.00 96.75 84 ILE A C 1
ATOM 686 O O . ILE A 1 84 ? -4.523 -7.818 11.854 1.00 96.75 84 ILE A O 1
ATOM 690 N N . CYS A 1 85 ? -6.059 -6.374 11.058 1.00 97.31 85 CYS A N 1
ATOM 691 C CA . CYS A 1 85 ? -5.216 -5.742 10.052 1.00 97.31 85 CYS A CA 1
ATOM 692 C C . CYS A 1 85 ? -5.229 -4.217 10.207 1.00 97.31 85 CYS A C 1
ATOM 694 O O . CYS A 1 85 ? -6.290 -3.599 10.216 1.00 97.31 85 CYS A O 1
ATOM 696 N N . SER A 1 86 ? -4.051 -3.615 10.320 1.00 97.56 86 SER A N 1
ATOM 697 C CA . SER A 1 86 ? -3.842 -2.176 10.461 1.00 97.56 86 SER A CA 1
ATOM 698 C C . SER A 1 86 ? -3.384 -1.548 9.149 1.00 97.56 86 SER A C 1
ATOM 700 O O . SER A 1 86 ? -2.541 -2.120 8.459 1.00 97.56 86 SER A O 1
ATOM 702 N N . ALA A 1 87 ? -3.834 -0.325 8.861 1.00 97.88 87 ALA A N 1
ATOM 703 C CA . ALA A 1 87 ? -3.137 0.542 7.912 1.00 97.88 87 ALA A CA 1
ATOM 704 C C . ALA A 1 87 ? -1.830 1.085 8.522 1.00 97.88 87 ALA A C 1
ATOM 706 O O . ALA A 1 87 ? -1.671 1.133 9.745 1.00 97.88 87 ALA A O 1
ATOM 707 N N . LEU A 1 88 ? -0.912 1.549 7.677 1.00 97.88 88 LEU A N 1
ATOM 708 C CA . LEU A 1 88 ? 0.266 2.316 8.076 1.00 97.88 88 LEU A CA 1
ATOM 709 C C . LEU A 1 88 ? -0.115 3.702 8.600 1.00 97.88 88 LEU A C 1
ATOM 711 O O . LEU A 1 88 ? -1.168 4.244 8.255 1.00 97.88 88 LEU A O 1
ATOM 715 N N . SER A 1 89 ? 0.783 4.295 9.388 1.00 96.50 89 SER A N 1
ATOM 716 C CA . SER A 1 89 ? 0.654 5.650 9.929 1.00 96.50 89 SER A CA 1
ATOM 717 C C . SER A 1 89 ? 2.029 6.253 10.196 1.00 96.50 89 SER A C 1
ATOM 719 O O . SER A 1 89 ? 2.902 5.583 10.737 1.00 96.50 89 SER A O 1
ATOM 721 N N . THR A 1 90 ? 2.218 7.540 9.905 1.00 95.50 90 THR A N 1
ATOM 722 C CA . THR A 1 90 ? 3.403 8.292 10.348 1.00 95.50 90 THR A CA 1
ATOM 723 C C . THR A 1 90 ? 3.267 8.786 11.789 1.00 95.50 90 THR A C 1
ATOM 725 O O . THR A 1 90 ? 4.160 9.464 12.294 1.00 95.50 90 THR A O 1
ATOM 728 N N . HIS A 1 91 ? 2.165 8.469 12.475 1.00 94.25 91 HIS A N 1
ATOM 729 C CA . HIS A 1 91 ? 1.994 8.768 13.896 1.00 94.25 91 HIS A CA 1
ATOM 730 C C . HIS A 1 91 ? 2.563 7.698 14.824 1.00 94.25 91 HIS A C 1
ATOM 732 O O . HIS A 1 91 ? 2.607 7.923 16.029 1.00 94.25 91 HIS A O 1
ATOM 738 N N . ILE A 1 92 ? 2.997 6.561 14.276 1.00 94.00 92 ILE A N 1
ATOM 739 C CA . ILE A 1 92 ? 3.489 5.402 15.022 1.00 94.00 92 ILE A CA 1
ATOM 740 C C . ILE A 1 92 ? 4.791 4.949 14.366 1.00 94.00 92 ILE A C 1
ATOM 742 O O . ILE A 1 92 ? 4.803 4.664 13.170 1.00 94.00 92 ILE A O 1
ATOM 746 N N . PHE A 1 93 ? 5.877 4.846 15.137 1.00 92.69 93 PHE A N 1
ATOM 747 C CA . PHE A 1 93 ? 7.198 4.503 14.601 1.00 92.69 93 PHE A CA 1
ATOM 748 C C . PHE A 1 93 ? 7.180 3.190 13.805 1.00 92.69 93 PHE A C 1
ATOM 750 O O . PHE A 1 93 ? 7.612 3.188 12.659 1.00 92.69 93 PHE A O 1
ATOM 757 N N . GLU A 1 94 ? 6.620 2.114 14.372 1.00 92.69 94 GLU A N 1
ATOM 758 C CA . GLU A 1 94 ? 6.591 0.766 13.766 1.00 92.69 94 GLU A CA 1
ATOM 759 C C . GLU A 1 94 ? 5.805 0.676 12.450 1.00 92.69 94 GLU A C 1
ATOM 761 O O . GLU A 1 94 ? 6.015 -0.243 11.661 1.00 92.69 94 GLU A O 1
ATOM 766 N N . LEU A 1 95 ? 4.886 1.616 12.224 1.00 95.81 95 LEU A N 1
ATOM 767 C CA . LEU A 1 95 ? 4.007 1.646 11.057 1.00 95.81 95 LEU A CA 1
ATOM 768 C C . LEU A 1 95 ? 4.400 2.746 10.068 1.00 95.81 95 LEU A C 1
ATOM 770 O O . LEU A 1 95 ? 3.715 2.943 9.066 1.00 95.81 95 LEU A O 1
ATOM 774 N N . SER A 1 96 ? 5.472 3.490 10.344 1.00 96.06 96 SER A N 1
ATOM 775 C CA . SER A 1 96 ? 5.820 4.664 9.558 1.00 96.06 96 SER A CA 1
ATOM 776 C C . SER A 1 96 ? 6.632 4.289 8.318 1.00 96.06 96 SER A C 1
ATOM 778 O O . SER A 1 96 ? 7.728 3.730 8.445 1.00 96.06 96 SER A O 1
ATOM 780 N N . PRO A 1 97 ? 6.179 4.669 7.108 1.00 95.69 97 PRO A N 1
ATOM 781 C CA . PRO A 1 97 ? 6.999 4.571 5.902 1.00 95.69 97 PRO A CA 1
ATOM 782 C C . PRO A 1 97 ? 8.134 5.611 5.867 1.00 95.69 97 PRO A C 1
ATOM 784 O O . PRO A 1 97 ? 8.998 5.534 5.001 1.00 95.69 97 PRO A O 1
ATOM 787 N N . LEU A 1 98 ? 8.140 6.588 6.783 1.00 95.00 98 LEU A N 1
ATOM 788 C CA . LEU A 1 98 ? 9.178 7.615 6.906 1.00 95.00 98 LEU A CA 1
ATOM 789 C C . LEU A 1 98 ? 10.126 7.307 8.067 1.00 95.00 98 LEU A C 1
ATOM 791 O O . LEU A 1 98 ? 9.673 6.873 9.132 1.00 95.00 98 LEU A O 1
ATOM 795 N N . SER A 1 99 ? 11.415 7.600 7.886 1.00 92.38 99 SER A N 1
ATOM 796 C CA . SER A 1 99 ? 12.391 7.592 8.983 1.00 92.38 99 SER A CA 1
ATOM 797 C C . SER A 1 99 ? 12.204 8.822 9.884 1.00 92.38 99 SER A C 1
ATOM 799 O O . SER A 1 99 ? 11.573 9.801 9.491 1.00 92.38 99 SER A O 1
ATOM 801 N N . ALA A 1 100 ? 12.798 8.808 11.082 1.00 87.62 100 ALA A N 1
ATOM 802 C CA . ALA A 1 100 ? 12.630 9.869 12.085 1.00 87.62 100 ALA A CA 1
ATOM 803 C C . ALA A 1 100 ? 12.985 11.289 11.594 1.00 87.62 100 ALA A C 1
ATOM 805 O O . ALA A 1 100 ? 12.298 12.244 11.947 1.00 87.62 100 ALA A O 1
ATOM 806 N N . ASP A 1 101 ? 14.017 11.424 10.759 1.00 88.81 101 ASP A N 1
ATOM 807 C CA . ASP A 1 101 ? 14.483 12.724 10.254 1.00 88.81 101 ASP A CA 1
ATOM 808 C C . ASP A 1 101 ? 13.853 13.115 8.907 1.00 88.81 101 ASP A C 1
ATOM 810 O O . ASP A 1 101 ? 14.042 14.231 8.413 1.00 88.81 101 ASP A O 1
ATOM 814 N N . ASP A 1 102 ? 13.080 12.210 8.304 1.00 92.75 102 ASP A N 1
ATOM 815 C CA . ASP A 1 102 ? 12.511 12.424 6.984 1.00 92.75 102 ASP A CA 1
ATOM 816 C C . ASP A 1 102 ? 11.306 13.371 7.067 1.00 92.75 102 ASP A C 1
ATOM 818 O O . ASP A 1 102 ? 10.444 13.294 7.946 1.00 92.75 102 ASP A O 1
ATOM 822 N N . THR A 1 103 ? 11.232 14.300 6.116 1.00 94.31 103 THR A N 1
ATOM 823 C CA . THR A 1 103 ? 10.084 15.193 5.950 1.00 94.31 103 THR A CA 1
ATOM 824 C C . THR A 1 103 ? 9.568 15.073 4.532 1.00 94.31 103 THR A C 1
ATOM 826 O O . THR A 1 103 ? 10.249 15.476 3.593 1.00 94.31 103 THR A O 1
ATOM 829 N N . PHE A 1 104 ? 8.349 14.562 4.387 1.00 93.62 104 PHE A N 1
ATOM 830 C CA . PHE A 1 104 ? 7.680 14.483 3.100 1.00 93.62 104 PHE A CA 1
ATOM 831 C C . PHE A 1 104 ? 6.876 15.760 2.836 1.00 93.62 104 PHE A C 1
ATOM 833 O O . PHE A 1 104 ? 6.010 16.153 3.625 1.00 93.62 104 PHE A O 1
ATOM 840 N N . ALA A 1 105 ? 7.166 16.425 1.721 1.00 92.06 105 ALA A N 1
ATOM 841 C CA . ALA A 1 105 ? 6.501 17.654 1.309 1.00 92.06 105 ALA A CA 1
ATOM 842 C C . ALA A 1 105 ? 5.330 17.353 0.362 1.00 92.06 105 ALA A C 1
ATOM 844 O O . ALA A 1 105 ?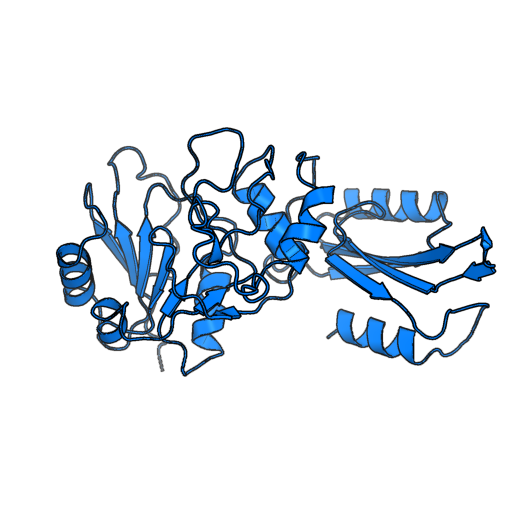 5.442 17.598 -0.831 1.00 92.06 105 ALA A O 1
ATOM 845 N N . GLY A 1 106 ? 4.213 16.832 0.876 1.00 89.94 106 GLY A N 1
ATOM 846 C CA . GLY A 1 106 ? 3.030 16.499 0.074 1.00 89.94 106 GLY A CA 1
ATOM 847 C C . GLY A 1 106 ? 1.823 16.059 0.910 1.00 89.94 106 GLY A C 1
ATOM 848 O O . GLY A 1 106 ? 1.813 16.180 2.138 1.00 89.94 106 GLY A O 1
ATOM 849 N N . SER A 1 107 ? 0.782 15.560 0.242 1.00 91.44 107 SER A N 1
ATOM 850 C CA . SER A 1 107 ? -0.422 15.025 0.895 1.00 91.44 107 SER A CA 1
ATOM 851 C C . SER A 1 107 ? -0.280 13.549 1.277 1.00 91.44 107 SER A C 1
ATOM 853 O O . SER A 1 107 ? 0.537 12.827 0.700 1.00 91.44 107 SER A O 1
ATOM 855 N N . VAL A 1 108 ? -1.122 13.070 2.204 1.00 92.50 108 VAL A N 1
ATOM 856 C CA . VAL A 1 108 ? -1.196 11.637 2.565 1.00 92.50 108 VAL A CA 1
ATOM 857 C C . VAL A 1 108 ? -1.463 10.788 1.328 1.00 92.50 108 VAL A C 1
ATOM 859 O O . VAL A 1 108 ? -0.823 9.763 1.144 1.00 92.50 108 VAL A O 1
ATOM 862 N N . GLN A 1 109 ? -2.323 11.262 0.425 1.00 91.88 109 GLN A N 1
ATOM 863 C CA . GLN A 1 109 ? -2.621 10.606 -0.849 1.00 91.88 109 GLN A CA 1
ATOM 864 C C . GLN A 1 109 ? -1.378 10.406 -1.735 1.00 91.88 109 GLN A C 1
ATOM 866 O O . GLN A 1 109 ? -1.270 9.389 -2.417 1.00 91.88 109 GLN A O 1
ATOM 871 N N . GLN A 1 110 ? -0.461 11.378 -1.764 1.00 92.50 110 GLN A N 1
ATOM 872 C CA . GLN A 1 110 ? 0.773 11.280 -2.549 1.00 92.50 110 GLN A CA 1
ATOM 873 C C . GLN A 1 110 ? 1.775 10.328 -1.899 1.00 92.50 110 GLN A C 1
ATOM 875 O O . GLN A 1 110 ? 2.387 9.525 -2.600 1.00 92.50 110 GLN A O 1
ATOM 880 N N . LEU A 1 111 ? 1.921 10.393 -0.572 1.00 94.12 111 LEU A N 1
ATOM 881 C CA . LEU A 1 111 ? 2.801 9.482 0.155 1.00 94.12 111 LEU A CA 1
ATOM 882 C C . LEU A 1 111 ? 2.291 8.038 0.076 1.00 94.12 111 LEU A C 1
ATOM 884 O O . LEU A 1 111 ? 3.069 7.139 -0.220 1.00 94.12 111 LEU A O 1
ATOM 888 N N . ASP A 1 112 ? 0.986 7.826 0.253 1.00 95.44 112 ASP A N 1
ATOM 889 C CA . ASP A 1 112 ? 0.336 6.529 0.063 1.00 95.44 112 ASP A CA 1
ATOM 890 C C . ASP A 1 112 ? 0.615 5.951 -1.324 1.00 95.44 112 ASP A C 1
ATOM 892 O O . ASP A 1 112 ? 0.945 4.778 -1.455 1.00 95.44 112 ASP A O 1
ATOM 896 N N . ASN A 1 113 ? 0.511 6.777 -2.366 1.00 94.25 113 ASN A N 1
ATOM 897 C CA . ASN A 1 113 ? 0.754 6.315 -3.722 1.00 94.25 113 ASN A CA 1
ATOM 898 C C . ASN A 1 113 ? 2.216 5.898 -3.945 1.00 94.25 113 ASN A C 1
ATOM 900 O O . ASN A 1 113 ? 2.464 4.893 -4.602 1.00 94.25 113 ASN A O 1
ATOM 904 N N . LEU A 1 114 ? 3.180 6.613 -3.357 1.00 94.56 114 LEU A N 1
ATOM 905 C CA . LEU A 1 114 ? 4.586 6.196 -3.383 1.00 94.56 114 LEU A CA 1
ATOM 906 C C . LEU A 1 114 ? 4.793 4.871 -2.647 1.00 94.56 114 LEU A C 1
ATOM 908 O O . LEU A 1 114 ? 5.451 3.983 -3.180 1.00 94.56 114 LEU A O 1
ATOM 912 N N . VAL A 1 115 ? 4.204 4.726 -1.458 1.00 95.44 115 VAL A N 1
ATOM 913 C CA . VAL A 1 115 ? 4.239 3.479 -0.680 1.00 95.44 115 VAL A CA 1
ATOM 914 C C . VAL A 1 115 ? 3.675 2.321 -1.505 1.00 95.44 115 VAL A C 1
ATOM 916 O O . VAL A 1 115 ? 4.315 1.280 -1.617 1.00 95.44 115 VAL A O 1
ATOM 919 N N . TYR A 1 116 ? 2.526 2.534 -2.145 1.00 95.81 116 TYR A N 1
ATOM 920 C CA . TYR A 1 116 ? 1.879 1.562 -3.017 1.00 95.81 116 TYR A CA 1
ATOM 921 C C . TYR A 1 116 ? 2.760 1.153 -4.206 1.00 95.81 116 TYR A C 1
ATOM 923 O O . TYR A 1 116 ? 2.920 -0.032 -4.471 1.00 95.81 116 TYR A O 1
ATOM 931 N N . LEU A 1 117 ? 3.361 2.116 -4.910 1.00 94.56 117 LEU A N 1
ATOM 932 C CA . LEU A 1 117 ? 4.201 1.838 -6.080 1.00 94.56 117 LEU A CA 1
ATOM 933 C C . LEU A 1 117 ? 5.533 1.164 -5.716 1.00 94.56 117 LEU A C 1
ATOM 935 O O . LEU A 1 117 ? 6.106 0.458 -6.542 1.00 94.56 117 LEU A O 1
ATOM 939 N N . MET A 1 118 ? 6.056 1.395 -4.510 1.00 93.62 118 MET A N 1
ATOM 940 C CA . MET A 1 118 ? 7.360 0.878 -4.078 1.00 93.62 118 MET A CA 1
ATOM 941 C C . MET A 1 118 ? 7.291 -0.461 -3.344 1.00 93.62 118 MET A C 1
ATOM 943 O O . MET A 1 118 ? 8.343 -1.030 -3.039 1.00 93.62 118 MET A O 1
ATOM 947 N N . GLN A 1 119 ? 6.103 -0.959 -3.017 1.00 92.62 119 GLN A N 1
ATOM 948 C CA . GLN A 1 119 ? 5.924 -2.196 -2.263 1.00 92.62 119 GLN A CA 1
ATOM 949 C C . GLN A 1 119 ? 5.062 -3.180 -3.045 1.00 92.62 119 GLN A C 1
ATOM 951 O O . GLN A 1 119 ? 4.008 -2.824 -3.565 1.00 92.62 119 GLN A O 1
ATOM 956 N N . ALA A 1 120 ? 5.480 -4.445 -3.063 1.00 90.75 120 ALA A N 1
ATOM 957 C CA . ALA A 1 120 ? 4.537 -5.522 -3.325 1.00 90.75 120 ALA A CA 1
ATOM 958 C C . ALA A 1 120 ? 3.537 -5.580 -2.162 1.00 90.75 120 ALA A C 1
ATOM 960 O O . ALA A 1 120 ? 3.922 -5.349 -1.013 1.00 90.75 120 ALA A O 1
ATOM 961 N 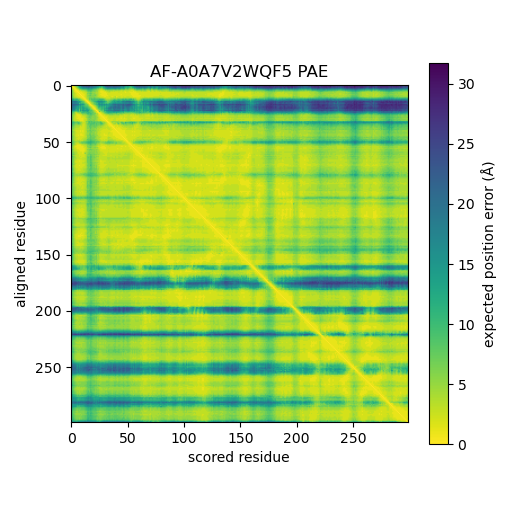N . ALA A 1 121 ? 2.266 -5.852 -2.461 1.00 92.56 121 ALA A N 1
ATOM 962 C CA . ALA A 1 121 ? 1.243 -5.991 -1.433 1.00 92.56 121 ALA A CA 1
ATOM 963 C C . ALA A 1 121 ? 1.594 -7.165 -0.510 1.00 92.56 121 ALA A C 1
ATOM 965 O O . ALA A 1 121 ? 1.635 -8.307 -0.956 1.00 92.56 121 ALA A O 1
ATOM 966 N N . ASP A 1 122 ? 1.864 -6.866 0.757 1.00 94.25 122 ASP A N 1
ATOM 967 C CA . ASP A 1 122 ? 2.205 -7.851 1.780 1.00 94.25 122 ASP A CA 1
ATOM 968 C C . ASP A 1 122 ? 1.795 -7.333 3.172 1.00 94.25 122 ASP A C 1
ATOM 970 O O . ASP A 1 122 ? 1.281 -6.218 3.342 1.00 94.25 122 ASP A O 1
ATOM 974 N N . CYS A 1 123 ? 2.015 -8.146 4.197 1.00 95.56 123 CYS A N 1
ATOM 975 C CA . CYS A 1 123 ? 1.776 -7.797 5.581 1.00 95.56 123 CYS A CA 1
ATOM 976 C C . CYS A 1 123 ? 2.957 -8.165 6.479 1.00 95.56 123 CYS A C 1
ATOM 978 O O . CYS A 1 123 ? 3.719 -9.091 6.217 1.00 95.56 123 CYS A O 1
ATOM 980 N N . PHE A 1 124 ? 3.092 -7.441 7.584 1.00 95.19 124 PHE A N 1
ATOM 981 C CA . PHE A 1 124 ? 4.068 -7.748 8.625 1.00 95.19 124 PHE A CA 1
ATOM 982 C C . PHE A 1 124 ? 3.413 -7.675 10.001 1.00 95.19 124 PHE A C 1
ATOM 984 O O . PHE A 1 124 ? 2.413 -6.984 10.190 1.00 95.19 124 PHE A O 1
ATOM 991 N N . TYR A 1 125 ? 3.971 -8.393 10.972 1.00 94.31 125 TYR A N 1
ATOM 992 C CA . TYR A 1 125 ? 3.507 -8.324 12.355 1.00 94.31 125 TYR A CA 1
ATOM 993 C C . TYR A 1 125 ? 3.921 -7.001 13.003 1.00 94.31 125 TYR A C 1
ATOM 995 O O . TYR A 1 125 ? 5.077 -6.593 12.900 1.00 94.31 125 TYR A O 1
ATOM 1003 N N . SER A 1 126 ? 2.994 -6.364 13.714 1.00 91.94 126 SER A N 1
ATOM 1004 C CA . SER A 1 126 ? 3.266 -5.178 14.526 1.00 91.94 126 SER A CA 1
ATOM 1005 C C . SER A 1 126 ? 2.641 -5.337 15.906 1.00 91.94 126 SER A C 1
ATOM 1007 O O . SER A 1 126 ? 1.650 -6.041 16.072 1.00 91.94 126 SER A O 1
ATOM 1009 N N . ASN A 1 127 ? 3.226 -4.677 16.905 1.00 90.25 127 ASN A N 1
ATOM 1010 C CA . ASN A 1 127 ? 2.622 -4.558 18.232 1.00 90.25 127 ASN A CA 1
ATOM 1011 C C . ASN A 1 127 ? 1.809 -3.263 18.366 1.00 90.25 127 ASN A C 1
ATOM 1013 O O . ASN A 1 127 ? 1.390 -2.893 19.465 1.00 90.25 127 ASN A O 1
ATOM 1017 N N . LYS A 1 128 ? 1.663 -2.522 17.265 1.00 92.94 128 LYS A N 1
ATOM 1018 C CA . LYS A 1 128 ? 0.977 -1.244 17.200 1.00 92.94 128 LYS A CA 1
ATOM 1019 C C . LYS A 1 128 ? -0.149 -1.316 16.183 1.00 92.94 128 LYS A C 1
ATOM 1021 O O . LYS A 1 128 ? -0.015 -1.890 15.105 1.00 92.94 128 LYS A O 1
ATOM 1026 N N . LEU A 1 129 ? -1.229 -0.629 16.528 1.00 94.94 129 LEU A N 1
ATOM 1027 C CA . LEU A 1 129 ? -2.422 -0.492 15.715 1.00 94.94 129 LEU A CA 1
ATOM 1028 C C . LEU A 1 129 ? -2.588 0.971 15.329 1.00 94.94 129 LEU A C 1
ATOM 1030 O O . LEU A 1 129 ? -2.581 1.853 16.191 1.00 94.94 129 LEU A O 1
ATOM 1034 N N . ASN A 1 130 ? -2.793 1.235 14.045 1.00 96.44 130 ASN A N 1
ATOM 1035 C CA . ASN A 1 130 ? -3.267 2.529 13.596 1.00 96.44 130 ASN A CA 1
ATOM 1036 C C . ASN A 1 130 ? -4.745 2.673 13.958 1.00 96.44 130 ASN A C 1
ATOM 1038 O O . ASN A 1 130 ? -5.630 2.213 13.238 1.00 96.44 130 ASN A O 1
ATOM 1042 N N . GLN A 1 131 ? -5.004 3.348 15.074 1.00 94.94 131 GLN A N 1
ATOM 1043 C CA . GLN A 1 131 ? -6.355 3.585 15.578 1.00 94.94 131 GLN A CA 1
ATOM 1044 C C . GLN A 1 131 ? -7.249 4.325 14.574 1.00 94.94 131 GLN A C 1
ATOM 1046 O O . GLN A 1 131 ? -8.462 4.157 14.614 1.00 94.94 131 GLN A O 1
ATOM 1051 N N . GLN A 1 132 ? -6.662 5.077 13.636 1.00 94.69 132 GLN A N 1
ATOM 1052 C CA . GLN A 1 132 ? -7.427 5.830 12.647 1.00 94.69 132 GLN A CA 1
ATOM 1053 C C . GLN A 1 132 ? -8.011 4.958 11.538 1.00 94.69 132 GLN A C 1
ATOM 1055 O O . GLN A 1 132 ? -8.959 5.389 10.885 1.00 94.69 132 GLN A O 1
ATOM 1060 N N . CYS A 1 133 ? -7.448 3.772 11.283 1.00 96.12 133 CYS A N 1
ATOM 1061 C CA . CYS A 1 133 ? -7.960 2.849 10.276 1.00 96.12 133 CYS A CA 1
ATOM 1062 C C . CYS A 1 133 ? -7.408 1.435 10.476 1.00 96.12 133 CYS A C 1
ATOM 1064 O O . CYS A 1 133 ? -6.230 1.161 10.215 1.00 96.12 133 CYS A O 1
ATOM 1066 N N . PHE A 1 134 ? -8.286 0.524 10.883 1.00 97.38 134 PHE A N 1
ATOM 1067 C CA . PHE A 1 134 ? -7.982 -0.896 10.995 1.00 97.38 134 PHE A CA 1
ATOM 1068 C C . PHE A 1 134 ? -9.224 -1.749 10.726 1.00 97.38 134 PHE A C 1
ATOM 1070 O O . PHE A 1 134 ? -10.359 -1.280 10.791 1.00 97.38 134 PHE A O 1
ATOM 1077 N N . ALA A 1 135 ? -9.008 -3.019 10.406 1.00 97.19 135 ALA A N 1
ATOM 1078 C CA . ALA A 1 135 ? -10.048 -4.006 10.179 1.00 97.19 135 ALA A CA 1
ATOM 1079 C C . ALA A 1 135 ? -9.872 -5.190 11.129 1.00 97.19 135 ALA A C 1
ATOM 1081 O O . ALA A 1 135 ? -8.752 -5.620 11.404 1.00 97.19 135 ALA A O 1
ATOM 1082 N N . VAL A 1 136 ? -10.986 -5.744 11.594 1.00 96.62 136 VAL A N 1
ATOM 1083 C CA . VAL A 1 136 ? -11.034 -6.949 12.421 1.00 96.62 136 VAL A CA 1
ATOM 1084 C C . VAL A 1 136 ? -11.985 -7.970 11.815 1.00 96.62 136 VAL A C 1
ATOM 1086 O O . VAL A 1 136 ? -12.971 -7.611 11.170 1.00 96.62 136 VAL A O 1
ATOM 1089 N N . ARG A 1 137 ? -11.683 -9.256 11.995 1.00 94.19 137 ARG A N 1
ATOM 1090 C CA . ARG A 1 137 ? -12.448 -10.346 11.377 1.00 94.19 137 ARG A CA 1
ATOM 1091 C C . ARG A 1 137 ? -13.853 -10.498 11.955 1.00 94.19 137 ARG A C 1
ATOM 1093 O O . ARG A 1 137 ? -14.773 -10.801 11.201 1.00 94.19 137 ARG A O 1
ATOM 1100 N N . ASP A 1 138 ? -13.985 -10.301 13.260 1.00 93.94 138 ASP A N 1
ATOM 1101 C CA . ASP A 1 138 ? -15.217 -10.512 14.011 1.00 93.94 138 ASP A CA 1
ATOM 1102 C C . ASP A 1 138 ? -15.273 -9.623 15.265 1.00 93.94 138 ASP A C 1
ATOM 1104 O O . ASP A 1 138 ? -14.331 -8.896 15.606 1.00 93.94 138 ASP A O 1
ATOM 1108 N N . LYS A 1 139 ? -16.401 -9.687 15.976 1.00 94.00 139 LYS A N 1
ATOM 1109 C CA . LYS A 1 139 ? -16.617 -8.953 17.232 1.00 94.00 139 LYS A CA 1
ATOM 1110 C C . LYS A 1 139 ? -15.671 -9.358 18.356 1.00 94.00 139 LYS A C 1
ATOM 1112 O O . LYS A 1 139 ? -15.339 -8.531 19.202 1.00 94.00 139 LYS A O 1
ATOM 1117 N N . SER A 1 140 ? -15.275 -10.628 18.405 1.00 93.00 140 SER A N 1
ATOM 1118 C CA . SER A 1 140 ? -14.401 -11.128 19.465 1.00 93.00 140 SER A CA 1
ATOM 1119 C C . SER A 1 140 ? -13.008 -10.513 19.342 1.00 93.00 140 SER A C 1
ATOM 1121 O O . SER A 1 140 ? -12.450 -10.061 20.341 1.00 93.00 140 SER A O 1
ATOM 1123 N N . ALA A 1 141 ? -12.513 -10.383 18.108 1.00 93.25 141 ALA A N 1
ATOM 1124 C CA . ALA A 1 141 ? -11.287 -9.674 17.780 1.00 93.25 141 ALA A CA 1
ATOM 1125 C C . ALA A 1 141 ? -11.387 -8.180 18.114 1.00 93.25 141 ALA A C 1
ATOM 1127 O O . ALA A 1 141 ? -10.448 -7.631 18.687 1.00 93.25 141 ALA A O 1
ATOM 1128 N N . LEU A 1 142 ? -12.534 -7.542 17.841 1.00 94.31 142 LEU A N 1
ATOM 1129 C CA . LEU A 1 142 ? -12.766 -6.130 18.171 1.00 94.31 142 LEU A CA 1
ATOM 1130 C C . LEU A 1 142 ? -12.636 -5.837 19.674 1.00 94.31 142 LEU A C 1
ATOM 1132 O O . LEU A 1 142 ? -12.052 -4.828 20.055 1.00 94.31 142 LEU A O 1
ATOM 1136 N N . LEU A 1 143 ? -13.180 -6.710 20.525 1.00 93.50 143 LEU A N 1
ATOM 1137 C CA . LEU A 1 143 ? -13.164 -6.535 21.983 1.00 93.50 143 LEU A CA 1
ATOM 1138 C C . LEU A 1 143 ? -11.840 -6.965 22.632 1.00 93.50 143 LEU A C 1
ATOM 1140 O O . LEU A 1 143 ? -11.620 -6.715 23.815 1.00 93.50 143 LEU A O 1
ATOM 1144 N N . GLN A 1 144 ? -10.965 -7.648 21.889 1.00 92.12 144 GLN A N 1
ATOM 1145 C CA . GLN A 1 144 ? -9.736 -8.250 22.409 1.00 92.12 144 GLN A CA 1
ATOM 1146 C C . GLN A 1 144 ? -8.509 -7.883 21.562 1.00 92.12 144 GLN A C 1
ATOM 1148 O O . GLN A 1 144 ? -7.669 -8.739 21.278 1.00 92.12 144 GLN A O 1
ATOM 1153 N N . LEU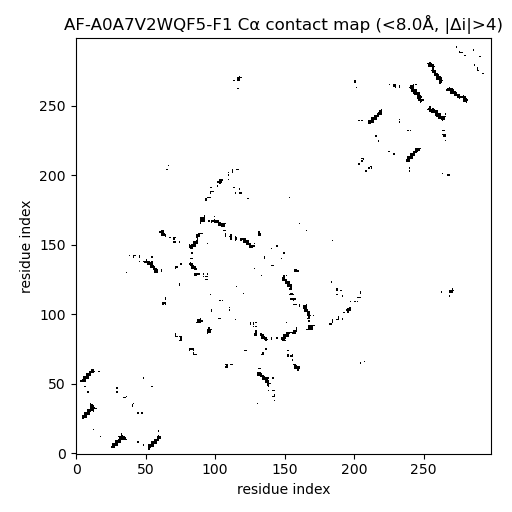 A 1 145 ? -8.385 -6.605 21.187 1.00 91.12 145 LEU A N 1
ATOM 1154 C CA . LEU A 1 145 ? -7.312 -6.109 20.310 1.00 91.12 145 LEU A CA 1
ATOM 1155 C C . LEU A 1 145 ? -5.895 -6.462 20.799 1.00 91.12 145 LEU A C 1
ATOM 1157 O O . LEU A 1 145 ? -5.013 -6.727 19.984 1.00 91.12 145 LEU A O 1
ATOM 1161 N N . ASP A 1 146 ? -5.691 -6.523 22.117 1.00 89.38 146 ASP A N 1
ATOM 1162 C CA . ASP A 1 146 ? -4.390 -6.821 22.732 1.00 89.38 146 ASP A CA 1
ATOM 1163 C C . ASP A 1 146 ? -4.061 -8.322 22.800 1.00 89.38 146 ASP A C 1
ATOM 1165 O O . ASP A 1 146 ? -2.926 -8.700 23.087 1.00 89.38 146 ASP A O 1
ATOM 1169 N N . LYS A 1 147 ? -5.046 -9.203 22.580 1.00 89.50 147 LYS A N 1
ATOM 1170 C CA . LYS A 1 147 ? -4.857 -10.663 22.680 1.00 89.50 147 LYS A CA 1
ATOM 1171 C C . LYS A 1 147 ? -4.516 -11.316 21.349 1.00 89.50 147 LYS A C 1
ATOM 1173 O O . LYS A 1 147 ? -3.982 -12.425 21.340 1.00 89.50 147 LYS A O 1
ATOM 1178 N N . PHE A 1 148 ? -4.849 -10.663 20.241 1.00 88.56 148 PHE A N 1
ATOM 1179 C CA . PHE A 1 148 ? -4.613 -11.198 18.910 1.00 88.56 148 PHE A CA 1
ATOM 1180 C C . PHE A 1 148 ? -3.367 -10.580 18.276 1.00 88.56 148 PHE A C 1
ATOM 1182 O O . PHE A 1 148 ? -3.113 -9.389 18.452 1.00 88.56 148 PHE A O 1
ATOM 1189 N N . PRO A 1 149 ? -2.596 -11.364 17.502 1.00 89.44 149 PRO A N 1
ATOM 1190 C CA . PRO A 1 149 ? -1.488 -10.815 16.741 1.00 89.44 149 PRO A CA 1
ATOM 1191 C C . PRO A 1 149 ? -2.026 -9.824 15.706 1.00 89.44 149 PRO A C 1
ATOM 1193 O O . PRO A 1 149 ? -2.930 -10.146 14.928 1.00 89.44 149 PRO A O 1
ATOM 1196 N N . GLN A 1 150 ? -1.454 -8.625 15.699 1.00 93.19 150 GLN A N 1
ATOM 1197 C CA . GLN A 1 150 ? -1.816 -7.567 14.766 1.00 93.19 150 GLN A CA 1
ATOM 1198 C C . GLN A 1 150 ? -0.878 -7.646 13.564 1.00 93.19 150 GLN A C 1
ATOM 1200 O O . GLN A 1 150 ? 0.344 -7.746 13.710 1.00 93.19 150 GLN A O 1
ATOM 1205 N N . ILE A 1 151 ? -1.454 -7.620 12.366 1.00 96.38 151 ILE A N 1
ATOM 1206 C CA . ILE A 1 151 ? -0.688 -7.440 11.135 1.00 96.38 151 ILE A CA 1
ATOM 1207 C C . ILE A 1 151 ? -0.942 -6.043 10.583 1.00 96.38 151 ILE A C 1
ATOM 1209 O O . ILE A 1 151 ? -2.034 -5.502 10.730 1.00 96.38 151 ILE A O 1
ATOM 1213 N N . ALA A 1 152 ? 0.047 -5.459 9.926 1.00 97.00 152 ALA A N 1
ATOM 1214 C CA . ALA A 1 152 ? -0.099 -4.215 9.189 1.00 97.00 152 ALA A CA 1
ATOM 1215 C C . ALA A 1 152 ? 0.130 -4.475 7.703 1.00 97.00 152 ALA A C 1
ATOM 1217 O O . ALA A 1 152 ? 1.061 -5.196 7.339 1.00 97.00 152 ALA A O 1
ATOM 1218 N N . CYS A 1 153 ? -0.714 -3.905 6.844 1.00 96.44 153 CYS A N 1
ATOM 1219 C CA . CYS A 1 153 ? -0.459 -3.921 5.409 1.00 96.44 153 CYS A CA 1
ATOM 1220 C C . CYS A 1 153 ? 0.690 -2.958 5.091 1.00 96.44 153 CYS A C 1
ATOM 1222 O O . CYS A 1 153 ? 0.679 -1.798 5.495 1.00 96.44 153 CYS A O 1
ATOM 1224 N N . ASN A 1 154 ? 1.701 -3.435 4.367 1.00 96.50 154 ASN A N 1
ATOM 1225 C CA . ASN A 1 154 ? 2.902 -2.649 4.060 1.00 96.50 154 ASN A CA 1
ATOM 1226 C C . ASN A 1 154 ? 2.675 -1.578 2.985 1.00 96.50 154 ASN A C 1
ATOM 1228 O O . ASN A 1 154 ? 3.544 -0.742 2.744 1.00 96.50 154 ASN A O 1
ATOM 1232 N N . ASN A 1 155 ? 1.526 -1.624 2.320 1.00 95.38 155 ASN A N 1
ATOM 1233 C CA . ASN A 1 155 ? 1.278 -0.871 1.113 1.00 95.38 155 ASN A CA 1
ATOM 1234 C C . ASN A 1 155 ? 0.108 0.099 1.250 1.00 95.38 155 ASN A C 1
ATOM 1236 O O . ASN A 1 155 ? -0.381 0.489 0.202 1.00 95.38 155 ASN A O 1
ATOM 1240 N N . LEU A 1 156 ? -0.375 0.454 2.454 1.00 97.25 156 LEU A N 1
ATOM 1241 C CA . LEU A 1 156 ? -1.506 1.375 2.682 1.00 97.25 156 LEU A CA 1
ATOM 1242 C C . LEU A 1 156 ? -1.279 2.339 3.838 1.00 97.25 156 LEU A C 1
ATOM 1244 O O . LEU A 1 156 ? -1.231 1.918 4.983 1.00 97.25 156 LEU A O 1
ATOM 1248 N N . LEU A 1 157 ? -1.234 3.637 3.538 1.00 97.00 157 LEU A N 1
ATOM 1249 C CA . LEU A 1 157 ? -1.118 4.710 4.518 1.00 97.00 157 LEU A CA 1
ATOM 1250 C C . LEU A 1 157 ? -2.466 5.406 4.710 1.00 97.00 157 LEU A C 1
ATOM 1252 O O . LEU A 1 157 ? -3.028 5.972 3.772 1.00 97.00 157 LEU A O 1
ATOM 1256 N N . VAL A 1 158 ? -2.952 5.419 5.950 1.00 95.62 158 VAL A N 1
ATOM 1257 C CA . VAL A 1 158 ? -4.163 6.152 6.327 1.00 95.62 158 VAL A CA 1
ATOM 1258 C C . VAL A 1 158 ? -3.876 6.955 7.577 1.00 95.62 158 VAL A C 1
ATOM 1260 O O . VAL A 1 158 ? -3.510 6.400 8.607 1.00 95.62 158 VAL A O 1
ATOM 1263 N N . GLN A 1 159 ? -4.068 8.266 7.502 1.00 94.19 159 GLN A N 1
ATOM 1264 C CA . GLN A 1 159 ? -3.963 9.117 8.680 1.00 94.19 159 GLN A CA 1
ATOM 1265 C C . GLN A 1 159 ? -4.721 10.427 8.508 1.00 94.19 159 GLN A C 1
ATOM 1267 O O . GLN A 1 159 ? -4.983 10.874 7.388 1.00 94.19 159 GLN A O 1
ATOM 1272 N N . SER A 1 160 ? -5.051 11.072 9.621 1.00 91.12 160 SER A N 1
ATOM 1273 C CA . SER A 1 160 ? -5.439 12.480 9.622 1.00 91.12 160 SER A CA 1
ATOM 1274 C C . SER A 1 160 ? -4.231 13.348 9.272 1.00 91.12 160 SER A C 1
ATOM 1276 O O . SER A 1 160 ? -3.122 13.097 9.738 1.00 91.12 160 SER A O 1
ATOM 1278 N N . GLN A 1 161 ? -4.431 14.403 8.489 1.00 82.94 161 GLN A N 1
ATOM 1279 C CA . GLN A 1 161 ? -3.369 15.357 8.183 1.00 82.94 161 GLN A CA 1
ATOM 1280 C C . GLN A 1 161 ? -3.897 16.780 8.325 1.00 82.94 161 GLN A C 1
ATOM 1282 O O . GLN A 1 161 ? -4.802 17.187 7.599 1.00 82.94 161 GLN A O 1
ATOM 1287 N N . ASN A 1 162 ? -3.253 17.542 9.212 1.00 75.62 162 ASN A N 1
ATOM 1288 C CA . ASN A 1 162 ? -3.570 18.950 9.475 1.00 75.62 162 ASN A CA 1
ATOM 1289 C C . ASN A 1 162 ? -2.504 19.908 8.908 1.00 75.62 162 ASN A C 1
ATOM 1291 O O . ASN A 1 162 ? -2.685 21.124 8.906 1.00 75.62 162 ASN A O 1
ATOM 1295 N N . THR A 1 163 ? -1.378 19.374 8.428 1.00 80.44 163 THR A N 1
ATOM 1296 C CA . THR A 1 163 ? -0.198 20.129 7.983 1.00 80.44 163 THR A CA 1
ATOM 1297 C C . THR A 1 163 ? 0.135 19.835 6.527 1.00 80.44 163 THR A C 1
ATOM 1299 O O . THR A 1 163 ? -0.140 18.754 6.026 1.00 80.44 163 THR A O 1
ATOM 1302 N N . LYS A 1 164 ? 0.793 20.770 5.830 1.00 84.25 164 LYS A N 1
ATOM 1303 C CA . LYS A 1 164 ? 1.242 20.573 4.433 1.00 84.25 164 LYS A CA 1
ATOM 1304 C C . LYS A 1 164 ? 2.435 19.621 4.283 1.00 84.25 164 LYS A C 1
ATOM 1306 O O . LYS A 1 164 ? 2.788 19.256 3.168 1.00 84.25 164 LYS A O 1
ATOM 1311 N N . THR A 1 165 ? 3.076 19.271 5.390 1.00 91.00 165 THR A N 1
ATOM 1312 C CA . THR A 1 165 ? 4.203 18.342 5.446 1.00 91.00 165 THR A CA 1
ATOM 1313 C C . THR A 1 165 ? 3.850 17.170 6.343 1.00 91.00 165 THR A C 1
ATOM 1315 O O . THR A 1 165 ? 3.082 17.321 7.298 1.00 91.00 165 THR A O 1
ATOM 1318 N N . ILE A 1 166 ? 4.420 16.012 6.027 1.00 92.50 166 ILE A N 1
ATOM 1319 C CA . ILE A 1 166 ? 4.248 14.774 6.778 1.00 92.50 166 ILE A CA 1
ATOM 1320 C C . ILE A 1 166 ? 5.601 14.390 7.360 1.00 92.50 166 ILE A C 1
ATOM 1322 O O . ILE A 1 166 ? 6.617 14.407 6.663 1.00 92.50 166 ILE A O 1
ATOM 1326 N N . LYS A 1 167 ? 5.609 14.073 8.651 1.00 94.19 167 LYS A N 1
ATOM 1327 C CA . LYS A 1 167 ? 6.782 13.606 9.384 1.00 94.19 167 LYS A CA 1
ATOM 1328 C C . LYS A 1 167 ? 6.366 12.481 10.311 1.00 94.19 167 LYS A C 1
ATOM 1330 O O . LYS A 1 167 ? 5.197 12.404 10.701 1.00 94.19 167 LYS A O 1
ATOM 1335 N N . LEU A 1 168 ? 7.337 11.668 10.700 1.00 91.94 168 LEU A N 1
ATOM 1336 C CA . LEU A 1 168 ? 7.168 10.780 11.834 1.00 91.94 168 LEU A CA 1
ATOM 1337 C C . LEU A 1 168 ? 6.992 11.615 13.111 1.00 91.94 168 LEU A C 1
ATOM 1339 O O . LEU A 1 168 ? 7.861 12.421 13.444 1.00 91.94 168 LEU A O 1
ATOM 1343 N N . THR A 1 169 ? 5.858 11.468 13.799 1.00 89.19 169 THR A N 1
ATOM 1344 C CA . THR A 1 169 ? 5.593 12.200 15.055 1.00 89.19 169 THR A CA 1
ATOM 1345 C C . THR A 1 169 ? 5.910 11.389 16.303 1.00 89.19 169 THR A C 1
ATOM 1347 O O . THR A 1 169 ? 6.110 11.970 17.369 1.00 89.19 169 THR A O 1
ATOM 1350 N N . ASP A 1 170 ? 5.960 10.063 16.179 1.00 88.88 170 ASP A N 1
ATOM 1351 C CA . ASP A 1 170 ? 6.315 9.178 17.281 1.00 88.88 170 ASP A CA 1
ATOM 1352 C C . ASP A 1 170 ? 7.812 9.260 17.589 1.00 88.88 170 ASP A C 1
ATOM 1354 O O . ASP A 1 170 ? 8.657 9.252 16.688 1.00 88.88 170 ASP A O 1
ATOM 1358 N N . LYS A 1 171 ? 8.150 9.309 18.875 1.00 80.00 171 LYS A N 1
ATOM 1359 C CA . LYS A 1 171 ? 9.541 9.273 19.323 1.00 80.00 171 LYS A CA 1
ATOM 1360 C C . LYS A 1 171 ? 9.863 7.848 19.723 1.00 80.00 171 LYS A C 1
ATOM 1362 O O . LYS A 1 171 ? 9.354 7.357 20.725 1.00 80.00 171 LYS A O 1
ATOM 1367 N N . LYS A 1 172 ? 10.755 7.199 18.975 1.00 74.56 172 LYS A N 1
ATOM 1368 C CA . LYS A 1 172 ? 11.254 5.884 19.372 1.00 74.56 172 LYS A CA 1
ATOM 1369 C C . LYS A 1 172 ? 12.028 6.010 20.682 1.00 74.56 172 LYS A C 1
ATOM 1371 O O . LYS A 1 172 ? 13.036 6.715 20.739 1.00 74.56 172 LYS A O 1
ATOM 1376 N N . ASP A 1 173 ? 11.581 5.301 21.711 1.00 71.06 173 ASP A N 1
ATOM 1377 C CA . ASP A 1 173 ? 12.413 5.045 22.878 1.00 71.06 173 ASP A CA 1
ATOM 1378 C C . ASP A 1 173 ? 13.455 3.993 22.489 1.00 71.06 173 ASP A C 1
ATOM 1380 O O . ASP A 1 173 ? 13.145 2.820 22.271 1.00 71.06 173 ASP A O 1
ATOM 1384 N N . TYR A 1 174 ? 14.697 4.438 22.313 1.00 66.69 174 TYR A N 1
ATOM 1385 C CA . TYR A 1 174 ? 15.800 3.558 21.940 1.00 66.69 174 TYR A CA 1
ATOM 1386 C C . TYR A 1 174 ? 16.235 2.640 23.088 1.00 66.69 174 TYR A C 1
ATOM 1388 O O . TYR A 1 174 ? 16.976 1.694 22.826 1.00 66.69 174 TYR A O 1
ATOM 1396 N N . GLY A 1 175 ? 15.751 2.864 24.319 1.00 68.62 175 GLY A N 1
ATOM 1397 C CA . GLY A 1 175 ? 15.951 1.975 25.456 1.00 68.62 175 GLY A CA 1
ATOM 1398 C C . GLY A 1 175 ? 17.395 1.486 25.628 1.00 68.62 175 GLY A C 1
ATOM 1399 O O . GLY A 1 175 ? 18.368 2.219 25.452 1.00 68.62 175 GLY A O 1
ATOM 1400 N N . ASN A 1 176 ? 17.534 0.217 26.013 1.00 67.25 176 ASN A N 1
ATOM 1401 C CA . ASN A 1 176 ? 18.822 -0.442 26.221 1.00 67.25 176 ASN A CA 1
ATOM 1402 C C . ASN A 1 176 ? 19.563 -0.658 24.882 1.00 67.25 176 ASN A C 1
ATOM 1404 O O . ASN A 1 176 ? 18.951 -1.091 23.912 1.00 67.25 176 ASN A O 1
ATOM 1408 N N . GLN A 1 177 ? 20.887 -0.450 24.867 1.00 63.25 177 GLN A N 1
ATOM 1409 C CA . GLN A 1 177 ? 21.814 -0.476 23.715 1.00 63.25 177 GLN A CA 1
ATOM 1410 C C . GLN A 1 177 ? 21.935 -1.825 22.967 1.00 63.25 177 GLN A C 1
ATOM 1412 O O . GLN A 1 177 ? 22.896 -2.051 22.228 1.00 63.25 177 GLN A O 1
ATOM 1417 N N . LYS A 1 178 ? 20.999 -2.761 23.147 1.00 71.38 178 LYS A N 1
ATOM 1418 C CA . LYS A 1 178 ? 20.952 -3.981 22.338 1.00 71.38 178 LYS A CA 1
ATOM 1419 C C . LYS A 1 178 ? 20.570 -3.621 20.905 1.00 71.38 178 LYS A C 1
ATOM 1421 O O . LYS A 1 178 ? 19.759 -2.727 20.677 1.00 71.38 178 LYS A O 1
ATOM 1426 N N . GLN A 1 179 ? 21.140 -4.344 19.943 1.00 66.69 179 GLN A N 1
ATOM 1427 C CA . GLN A 1 179 ? 20.755 -4.206 18.542 1.00 66.69 179 GLN A CA 1
ATOM 1428 C C . GLN A 1 179 ? 19.258 -4.491 18.413 1.00 66.69 179 GLN A C 1
ATOM 1430 O O . GLN A 1 179 ? 18.797 -5.601 18.681 1.00 66.69 179 GLN A O 1
ATOM 1435 N N . LEU A 1 180 ? 18.502 -3.457 18.058 1.00 68.31 180 LEU A N 1
ATOM 1436 C CA . LEU A 1 180 ? 17.088 -3.591 17.755 1.00 68.31 180 LEU A CA 1
ATOM 1437 C C . LEU A 1 180 ? 16.946 -4.356 16.433 1.00 68.31 180 LEU A C 1
ATOM 1439 O O . LEU A 1 180 ? 17.788 -4.183 15.546 1.00 68.31 180 LEU A O 1
ATOM 1443 N N . PRO A 1 181 ? 15.896 -5.179 16.274 1.00 76.56 181 PRO A N 1
ATOM 1444 C CA . PRO A 1 181 ? 15.591 -5.755 14.975 1.00 76.56 181 PRO A CA 1
ATOM 1445 C C . PRO A 1 181 ? 15.412 -4.639 13.938 1.00 76.56 181 PRO A C 1
ATOM 1447 O O . PRO A 1 181 ? 14.986 -3.523 14.266 1.00 76.56 181 PRO A O 1
ATOM 1450 N N . ALA A 1 182 ? 15.756 -4.943 12.685 1.00 83.75 182 ALA A N 1
ATOM 1451 C CA . ALA A 1 182 ? 15.536 -4.025 11.577 1.00 83.75 182 ALA A CA 1
ATOM 1452 C C . ALA A 1 182 ? 14.046 -3.659 11.480 1.00 83.75 182 ALA A C 1
ATOM 1454 O O . ALA A 1 182 ? 13.168 -4.473 11.770 1.00 83.75 182 ALA A O 1
ATOM 1455 N N . HIS A 1 183 ? 13.766 -2.416 11.092 1.00 89.81 183 HIS A N 1
ATOM 1456 C CA . HIS A 1 183 ? 12.397 -1.966 10.871 1.00 89.81 183 HIS A CA 1
ATOM 1457 C C . HIS A 1 183 ? 11.771 -2.753 9.711 1.00 89.81 183 HIS A C 1
ATOM 1459 O O . HIS A 1 183 ? 12.418 -2.907 8.677 1.00 89.81 183 HIS A O 1
ATOM 1465 N N . ALA A 1 184 ? 10.517 -3.198 9.840 1.00 93.25 184 ALA A N 1
ATOM 1466 C CA . ALA A 1 184 ? 9.843 -3.972 8.788 1.00 93.25 184 ALA A CA 1
ATOM 1467 C C . ALA A 1 184 ? 9.770 -3.215 7.447 1.00 93.25 184 ALA A C 1
ATOM 1469 O O . ALA A 1 184 ? 9.829 -3.812 6.381 1.00 93.25 184 ALA A O 1
ATOM 1470 N N . LEU A 1 185 ? 9.708 -1.881 7.511 1.00 95.44 185 LEU A N 1
ATOM 1471 C CA . LEU A 1 185 ? 9.715 -0.979 6.354 1.00 95.44 185 LEU A CA 1
ATOM 1472 C C . LEU A 1 185 ? 11.091 -0.339 6.076 1.00 95.44 185 LEU A C 1
ATOM 1474 O O . LEU A 1 185 ? 11.137 0.714 5.449 1.00 95.44 185 LEU A O 1
ATOM 1478 N N . ALA A 1 186 ? 12.206 -0.893 6.567 1.00 93.75 186 ALA A N 1
ATOM 1479 C CA . ALA A 1 186 ? 13.532 -0.269 6.425 1.00 93.75 186 ALA A CA 1
ATOM 1480 C C . ALA A 1 186 ? 13.923 -0.019 4.955 1.00 93.75 186 ALA A C 1
ATOM 1482 O O . ALA A 1 186 ? 14.377 1.075 4.611 1.00 93.75 186 ALA A O 1
ATOM 1483 N N . ASP A 1 187 ? 13.685 -0.996 4.077 1.00 93.31 187 ASP A N 1
ATOM 1484 C CA . ASP A 1 187 ? 13.980 -0.866 2.645 1.00 93.31 187 ASP A CA 1
ATOM 1485 C C . ASP A 1 187 ? 13.112 0.213 1.987 1.00 93.31 187 ASP A C 1
ATOM 1487 O O . ASP A 1 187 ? 13.594 1.015 1.184 1.00 93.31 187 ASP A O 1
ATOM 1491 N N . LEU A 1 188 ? 11.832 0.284 2.367 1.00 94.88 188 LEU A N 1
ATOM 1492 C CA . LEU A 1 188 ? 10.914 1.324 1.909 1.00 94.88 188 LEU A CA 1
ATOM 1493 C C . LEU A 1 188 ? 11.366 2.712 2.380 1.00 94.88 188 LEU A C 1
ATOM 1495 O O . LEU A 1 188 ? 11.452 3.632 1.567 1.00 94.88 188 LEU A O 1
ATOM 1499 N N . GLN A 1 189 ? 11.704 2.846 3.665 1.00 95.19 189 GLN A N 1
ATOM 1500 C CA . GLN A 1 189 ? 12.215 4.083 4.258 1.00 95.19 189 GLN A CA 1
ATOM 1501 C C . GLN A 1 189 ? 13.460 4.575 3.514 1.00 95.19 189 GLN A C 1
ATOM 1503 O O . GLN A 1 189 ? 13.565 5.759 3.199 1.00 95.19 189 GLN A O 1
ATOM 1508 N N . TRP A 1 190 ? 14.383 3.673 3.167 1.00 93.56 190 TRP A N 1
ATOM 1509 C CA . TRP A 1 190 ? 15.566 4.027 2.385 1.00 93.56 190 TRP A CA 1
ATOM 1510 C C . TRP A 1 190 ? 15.208 4.499 0.969 1.00 93.56 190 TRP A C 1
ATOM 1512 O O . TRP A 1 190 ? 15.705 5.534 0.523 1.00 93.56 190 TRP A O 1
ATOM 1522 N N . ARG A 1 191 ? 14.307 3.796 0.272 1.00 92.69 191 ARG A N 1
ATOM 1523 C CA . ARG A 1 191 ? 13.904 4.137 -1.105 1.00 92.69 191 ARG A CA 1
ATOM 1524 C C . ARG A 1 191 ? 13.130 5.452 -1.196 1.00 92.69 191 ARG A C 1
ATOM 1526 O O . ARG A 1 191 ? 13.362 6.222 -2.132 1.00 92.69 191 ARG A O 1
ATOM 1533 N N . ILE A 1 192 ? 12.258 5.737 -0.226 1.00 92.81 192 ILE A N 1
ATOM 1534 C CA . ILE A 1 192 ? 11.441 6.961 -0.179 1.00 92.81 192 ILE A CA 1
ATOM 1535 C C . ILE A 1 192 ? 12.300 8.224 -0.051 1.00 92.81 192 ILE A C 1
ATOM 1537 O O . ILE A 1 192 ? 11.868 9.286 -0.501 1.00 92.81 192 ILE A O 1
ATOM 1541 N N . LYS A 1 193 ? 13.537 8.137 0.461 1.00 92.75 193 LYS A N 1
ATOM 1542 C CA . LYS A 1 193 ? 14.441 9.298 0.577 1.00 92.75 193 LYS A CA 1
ATOM 1543 C C . LYS A 1 193 ? 14.654 10.041 -0.742 1.00 92.75 193 LYS A C 1
ATOM 1545 O O . LYS A 1 193 ? 14.739 11.266 -0.749 1.00 92.75 193 LYS A O 1
ATOM 1550 N N . ASN A 1 194 ? 14.638 9.318 -1.861 1.00 90.56 194 ASN A N 1
ATOM 1551 C CA . ASN A 1 194 ? 14.759 9.899 -3.201 1.00 90.56 194 ASN A CA 1
ATOM 1552 C C . ASN A 1 194 ? 13.513 10.694 -3.649 1.00 90.56 194 ASN A C 1
ATOM 1554 O O . ASN A 1 194 ? 13.543 11.353 -4.685 1.00 90.56 194 ASN A O 1
ATOM 1558 N N . TYR A 1 195 ? 12.425 10.648 -2.874 1.00 91.06 195 TYR A N 1
ATOM 1559 C CA . TYR A 1 195 ? 11.105 11.190 -3.209 1.00 91.06 195 TYR A CA 1
ATOM 1560 C C . TYR A 1 195 ? 10.500 12.045 -2.078 1.00 91.06 195 TYR A C 1
ATOM 1562 O O . TYR A 1 195 ? 9.300 12.313 -2.088 1.00 91.06 195 TYR A O 1
ATOM 1570 N N . LEU A 1 196 ? 11.304 12.496 -1.102 1.00 90.19 196 LEU A N 1
ATOM 1571 C CA . LEU A 1 196 ? 10.824 13.309 0.033 1.00 90.19 196 LEU A CA 1
ATOM 1572 C C . LEU A 1 196 ? 10.261 14.669 -0.389 1.00 90.19 196 LEU A C 1
ATOM 1574 O O . LEU A 1 196 ? 9.335 15.195 0.230 1.00 90.19 196 LEU A O 1
ATOM 1578 N N . ILE A 1 197 ? 10.805 15.237 -1.461 1.00 84.00 197 ILE A N 1
ATOM 1579 C CA . ILE A 1 197 ? 10.236 16.417 -2.099 1.00 84.00 197 ILE A CA 1
ATOM 1580 C C . ILE A 1 197 ? 9.202 15.902 -3.094 1.00 84.00 197 ILE A C 1
ATOM 1582 O O . ILE A 1 197 ? 9.575 15.223 -4.053 1.00 84.00 197 ILE A O 1
ATOM 1586 N N . ALA A 1 198 ? 7.917 16.208 -2.878 1.00 66.38 198 ALA A N 1
ATOM 1587 C CA . ALA A 1 198 ? 6.892 15.815 -3.834 1.00 66.38 198 ALA A CA 1
ATOM 1588 C C . ALA A 1 198 ? 7.118 16.563 -5.150 1.00 66.38 198 ALA A C 1
ATOM 1590 O O . ALA A 1 198 ? 6.689 17.700 -5.350 1.00 66.38 198 ALA A O 1
ATOM 1591 N N . ASN A 1 199 ? 7.784 15.892 -6.079 1.00 64.62 199 ASN A N 1
ATOM 1592 C CA . ASN A 1 199 ? 7.649 16.214 -7.482 1.00 64.62 199 ASN A CA 1
ATOM 1593 C C . ASN A 1 199 ? 6.238 15.812 -7.929 1.00 64.62 199 ASN A C 1
ATOM 1595 O O . ASN A 1 199 ? 5.520 15.104 -7.220 1.00 64.62 199 ASN A O 1
ATOM 1599 N N . LYS A 1 200 ? 5.810 16.277 -9.106 1.00 63.56 200 LYS A N 1
ATOM 1600 C CA . LYS A 1 200 ? 4.550 15.845 -9.732 1.00 63.56 200 LYS A CA 1
ATOM 1601 C C . LYS A 1 200 ? 4.659 14.374 -10.162 1.00 63.56 200 LYS A C 1
ATOM 1603 O O . LYS A 1 200 ? 4.678 14.078 -11.354 1.00 63.56 200 LYS A O 1
ATOM 1608 N N . SER A 1 201 ? 4.789 13.467 -9.199 1.00 61.88 201 SER A N 1
ATOM 1609 C CA . SER A 1 201 ? 4.699 12.037 -9.425 1.00 61.88 201 SER A CA 1
ATOM 1610 C C . SER A 1 201 ? 3.271 11.749 -9.881 1.00 61.88 201 SER A C 1
ATOM 1612 O O . SER A 1 201 ? 2.322 12.222 -9.243 1.00 61.88 201 SER A O 1
ATOM 1614 N N . PRO A 1 202 ? 3.096 11.055 -11.011 1.00 68.50 202 PRO A N 1
ATOM 1615 C CA . PRO A 1 202 ? 1.774 10.690 -11.483 1.00 68.50 202 PRO A CA 1
ATOM 1616 C C . PRO A 1 202 ? 1.115 9.785 -10.444 1.00 68.50 202 PRO A C 1
ATOM 1618 O O . PRO A 1 202 ? 1.712 8.811 -9.998 1.00 68.50 202 PRO A O 1
ATOM 1621 N N . LEU A 1 203 ? -0.105 10.142 -10.045 1.00 82.12 203 LEU A N 1
ATOM 1622 C CA . LEU A 1 203 ? -0.916 9.323 -9.154 1.00 82.12 203 LEU A CA 1
ATOM 1623 C C . LEU A 1 203 ? -1.584 8.222 -9.972 1.00 82.12 203 LEU A C 1
ATOM 1625 O O . LEU A 1 203 ? -2.377 8.524 -10.865 1.00 82.12 203 LEU A O 1
ATOM 1629 N N . GLY A 1 204 ? -1.341 6.968 -9.614 1.00 89.19 204 GLY A N 1
ATOM 1630 C CA . GLY A 1 204 ? -2.100 5.849 -10.160 1.00 89.19 204 GLY A CA 1
ATOM 1631 C C . GLY A 1 204 ? -1.869 4.550 -9.409 1.00 89.19 204 GLY A C 1
ATOM 1632 O O . GLY A 1 204 ? -0.901 4.414 -8.663 1.00 89.19 204 GLY A O 1
ATOM 1633 N N . TYR A 1 205 ? -2.813 3.626 -9.562 1.00 92.88 205 TYR A N 1
ATOM 1634 C CA . TYR A 1 205 ? -2.866 2.391 -8.792 1.00 92.88 205 TYR A CA 1
ATOM 1635 C C . TYR A 1 205 ? -2.931 1.205 -9.761 1.00 92.88 205 TYR A C 1
ATOM 1637 O O . TYR A 1 205 ? -3.997 0.597 -9.895 1.00 92.88 205 TYR A O 1
ATOM 1645 N N . PRO A 1 206 ? -1.828 0.910 -10.487 1.00 92.38 206 PRO A N 1
ATOM 1646 C CA . PRO A 1 206 ? -1.797 -0.197 -11.441 1.00 92.38 206 PRO A CA 1
ATOM 1647 C C . PRO A 1 206 ? -2.310 -1.487 -10.806 1.00 92.38 206 PRO A C 1
ATOM 1649 O O . PRO A 1 206 ? -1.926 -1.792 -9.693 1.00 92.38 206 PRO A O 1
ATOM 1652 N N . LEU A 1 207 ? -3.147 -2.250 -11.514 1.00 90.19 207 LEU A N 1
ATOM 1653 C CA . LEU A 1 207 ? -3.862 -3.449 -11.027 1.00 90.19 207 LEU A CA 1
ATOM 1654 C C . LEU A 1 207 ? -5.110 -3.190 -10.160 1.00 90.19 207 LEU A C 1
ATOM 1656 O O . LEU A 1 207 ? -5.922 -4.100 -10.018 1.00 90.19 207 LEU A O 1
ATOM 1660 N N . LEU A 1 208 ? -5.309 -1.990 -9.604 1.00 91.62 208 LEU A N 1
ATOM 1661 C CA . LEU A 1 208 ? -6.500 -1.667 -8.796 1.00 91.62 208 LEU A CA 1
ATOM 1662 C C . LEU A 1 208 ? -7.486 -0.736 -9.503 1.00 91.62 208 LEU A C 1
ATOM 1664 O O . LEU A 1 208 ? -8.661 -0.721 -9.147 1.00 91.62 208 LEU A O 1
ATOM 1668 N N . ASP A 1 209 ? -7.032 0.028 -10.495 1.00 91.19 209 ASP A N 1
ATOM 1669 C CA . ASP A 1 209 ? -7.868 0.978 -11.234 1.00 91.19 209 ASP A CA 1
ATOM 1670 C C . ASP A 1 209 ? -8.439 0.436 -12.553 1.00 91.19 209 ASP A C 1
ATOM 1672 O O . ASP A 1 209 ? -8.894 1.215 -13.388 1.00 91.19 209 ASP A O 1
ATOM 1676 N N . GLU A 1 210 ? -8.437 -0.893 -12.722 1.00 90.62 210 GLU A N 1
ATOM 1677 C CA . GLU A 1 210 ? -9.019 -1.641 -13.855 1.00 90.62 210 GLU A CA 1
ATOM 1678 C C . GLU A 1 210 ? -8.432 -1.307 -15.238 1.00 90.62 210 GLU A C 1
ATOM 1680 O O . GLU A 1 210 ? -8.855 -1.862 -16.254 1.00 90.62 210 GLU A O 1
ATOM 1685 N N . LYS A 1 211 ? -7.420 -0.439 -15.298 1.00 93.94 211 LYS A N 1
ATOM 1686 C CA . LYS A 1 211 ? -6.756 -0.085 -16.547 1.00 93.94 211 LYS A CA 1
ATOM 1687 C C . LYS A 1 211 ? -5.786 -1.186 -16.985 1.00 93.94 211 LYS A C 1
ATOM 1689 O O . LYS A 1 211 ? -4.997 -1.666 -16.165 1.00 93.94 211 LYS A O 1
ATOM 1694 N N . PRO A 1 212 ? -5.774 -1.553 -18.278 1.00 95.00 212 PRO A N 1
ATOM 1695 C CA . PRO A 1 212 ? -4.758 -2.447 -18.820 1.00 95.00 212 PRO A CA 1
ATOM 1696 C C . PRO A 1 212 ? -3.353 -1.856 -18.652 1.00 95.00 212 PRO A C 1
ATOM 1698 O O . PRO A 1 212 ? -3.151 -0.644 -18.745 1.00 95.00 212 PRO A O 1
ATOM 1701 N N . VAL A 1 213 ? -2.368 -2.728 -18.434 1.00 95.06 213 VAL A N 1
ATOM 1702 C CA . VAL A 1 213 ? -0.966 -2.346 -18.232 1.00 95.06 213 VAL A CA 1
ATOM 1703 C C . VAL A 1 213 ? -0.169 -2.584 -19.515 1.00 95.06 213 VAL A C 1
ATOM 1705 O O . VAL A 1 213 ? -0.199 -3.675 -20.079 1.00 95.06 213 VAL A O 1
ATOM 1708 N N . ILE A 1 214 ? 0.573 -1.572 -19.964 1.00 96.44 214 ILE A N 1
ATOM 1709 C CA . ILE A 1 214 ? 1.555 -1.665 -21.047 1.00 96.44 214 ILE A CA 1
ATOM 1710 C C . ILE A 1 214 ? 2.954 -1.650 -20.435 1.00 96.44 214 ILE A C 1
ATOM 1712 O O . ILE A 1 214 ? 3.339 -0.678 -19.781 1.00 96.44 214 ILE A O 1
ATOM 1716 N N . LEU A 1 215 ? 3.726 -2.705 -20.700 1.00 97.19 215 LEU A N 1
ATOM 1717 C CA . LEU A 1 215 ? 5.140 -2.791 -20.350 1.00 97.19 215 LEU A CA 1
ATOM 1718 C C . LEU A 1 215 ? 6.008 -2.374 -21.542 1.00 97.19 215 LEU A C 1
ATOM 1720 O O . LEU A 1 215 ? 6.106 -3.086 -22.541 1.00 97.19 215 LEU A O 1
ATOM 1724 N N . HIS A 1 216 ? 6.671 -1.230 -21.418 1.00 96.19 216 HIS A N 1
ATOM 1725 C CA . HIS A 1 216 ? 7.711 -0.786 -22.339 1.00 96.19 216 HIS A CA 1
ATOM 1726 C C . HIS A 1 216 ? 9.051 -1.363 -21.900 1.00 96.19 216 HIS A C 1
ATOM 1728 O O . HIS A 1 216 ? 9.450 -1.199 -20.750 1.00 96.19 216 HIS A O 1
ATOM 1734 N N . ILE A 1 217 ? 9.776 -2.002 -22.812 1.00 94.19 217 ILE A N 1
ATOM 1735 C CA . ILE A 1 217 ? 11.119 -2.521 -22.542 1.00 94.19 217 ILE A CA 1
ATOM 1736 C C . ILE A 1 217 ? 12.107 -1.683 -23.341 1.00 94.19 217 ILE A C 1
ATOM 1738 O O . ILE A 1 217 ? 11.989 -1.566 -24.561 1.00 94.19 217 ILE A O 1
ATOM 1742 N N . SER A 1 218 ? 13.071 -1.074 -22.656 1.00 91.69 218 SER A N 1
ATOM 1743 C CA . SER A 1 218 ? 14.034 -0.170 -23.284 1.00 91.69 218 SER A CA 1
ATOM 1744 C C . SER A 1 218 ? 15.436 -0.334 -22.708 1.00 91.69 218 SER A C 1
ATOM 1746 O O . SER A 1 218 ? 15.627 -0.818 -21.593 1.00 91.69 218 SER A O 1
ATOM 1748 N N . MET A 1 219 ? 16.437 0.092 -23.476 1.00 85.06 219 MET A N 1
ATOM 1749 C CA . MET A 1 219 ? 17.789 0.254 -22.946 1.00 85.06 219 MET A CA 1
ATOM 1750 C C . MET A 1 219 ? 17.934 1.623 -22.276 1.00 85.06 219 MET A C 1
ATOM 1752 O O . MET A 1 219 ? 17.278 2.586 -22.675 1.00 85.06 219 MET A O 1
ATOM 1756 N N . GLY A 1 220 ? 18.816 1.736 -21.284 1.00 77.06 220 GLY A N 1
ATOM 1757 C CA . GLY A 1 220 ? 19.039 2.975 -20.528 1.00 77.06 220 GLY A CA 1
ATOM 1758 C C . GLY A 1 220 ? 19.643 4.118 -21.343 1.00 77.06 220 GLY A C 1
ATOM 1759 O O . GLY A 1 220 ? 19.607 5.265 -20.909 1.00 77.06 220 GLY A O 1
ATOM 1760 N N . TRP A 1 221 ? 20.180 3.842 -22.535 1.00 71.25 221 TRP A N 1
ATOM 1761 C CA . TRP A 1 221 ? 20.832 4.837 -23.391 1.00 71.25 221 TRP A CA 1
ATOM 1762 C C . TRP A 1 221 ? 20.015 5.039 -24.660 1.00 71.25 221 TRP A C 1
ATOM 1764 O O . TRP A 1 221 ? 20.308 4.479 -25.713 1.00 71.25 221 TRP A O 1
ATOM 1774 N N . GLY A 1 222 ? 18.935 5.805 -24.552 1.00 66.00 222 GLY A N 1
ATOM 1775 C CA . GLY A 1 222 ? 17.990 5.918 -25.654 1.00 66.00 222 GLY A CA 1
ATOM 1776 C C . GLY A 1 222 ? 17.149 7.174 -25.599 1.00 66.00 222 GLY A C 1
ATOM 1777 O O . GLY A 1 222 ? 15.940 7.060 -25.702 1.00 66.00 222 GLY A O 1
ATOM 1778 N N . GLY A 1 223 ? 17.755 8.362 -25.471 1.00 81.19 223 GLY A N 1
ATOM 1779 C CA . GLY A 1 223 ? 17.021 9.625 -25.284 1.00 81.19 223 GLY A CA 1
ATOM 1780 C C . GLY A 1 223 ? 15.827 9.834 -26.233 1.00 81.19 223 GLY A C 1
ATOM 1781 O O . GLY A 1 223 ? 14.769 10.270 -25.792 1.00 81.19 223 GLY A O 1
ATOM 1782 N N . GLY A 1 224 ? 15.943 9.450 -27.512 1.00 89.88 224 GLY A N 1
ATOM 1783 C CA . GLY A 1 224 ? 14.819 9.491 -28.461 1.00 89.88 224 GLY A CA 1
ATOM 1784 C C . GLY A 1 224 ? 13.711 8.470 -28.166 1.00 89.88 224 GLY A C 1
ATOM 1785 O O . GLY A 1 224 ? 12.533 8.814 -28.209 1.00 89.88 224 GLY A O 1
ATOM 1786 N N . VAL A 1 225 ? 14.080 7.234 -27.816 1.00 91.31 225 VAL A N 1
ATOM 1787 C CA . VAL A 1 225 ? 13.138 6.174 -27.413 1.00 91.31 225 VAL A CA 1
ATOM 1788 C C . VAL A 1 225 ? 12.459 6.533 -26.094 1.00 91.31 225 VAL A C 1
ATOM 1790 O O . VAL A 1 225 ? 11.247 6.402 -25.984 1.00 91.31 225 VAL A O 1
ATOM 1793 N N . HIS A 1 226 ? 13.210 7.042 -25.115 1.00 93.56 226 HIS A N 1
ATOM 1794 C CA . HIS A 1 226 ? 12.674 7.483 -23.827 1.00 93.56 226 HIS A CA 1
ATOM 1795 C C . HIS A 1 226 ? 11.667 8.610 -24.005 1.00 93.56 226 HIS A C 1
ATOM 1797 O O . HIS A 1 226 ? 10.561 8.525 -23.481 1.00 93.56 226 HIS A O 1
ATOM 1803 N N . LYS A 1 227 ? 12.003 9.612 -24.828 1.00 94.38 227 LYS A N 1
ATOM 1804 C CA . LYS A 1 227 ? 11.068 10.684 -25.168 1.00 94.38 227 LYS A CA 1
ATOM 1805 C C . LYS A 1 227 ? 9.807 10.150 -25.847 1.00 94.38 227 LYS A C 1
ATOM 1807 O O . LYS A 1 227 ? 8.718 10.579 -25.492 1.00 94.38 227 LYS A O 1
ATOM 1812 N N . TRP A 1 228 ? 9.939 9.223 -26.796 1.00 95.25 228 TRP A N 1
ATOM 1813 C CA . TRP A 1 228 ? 8.778 8.619 -27.449 1.00 95.25 228 TRP A CA 1
ATOM 1814 C C . TRP A 1 228 ? 7.892 7.850 -26.457 1.00 95.25 228 TRP A C 1
ATOM 1816 O O . TRP A 1 228 ? 6.679 8.027 -26.492 1.00 95.25 228 TRP A O 1
ATOM 1826 N N . ILE A 1 229 ? 8.478 7.056 -25.549 1.00 95.44 229 ILE A N 1
ATOM 1827 C CA . ILE A 1 229 ? 7.738 6.340 -24.493 1.00 95.44 229 ILE A CA 1
ATOM 1828 C C . ILE A 1 229 ? 6.998 7.337 -23.599 1.00 95.44 229 ILE A C 1
ATOM 1830 O O . ILE A 1 229 ? 5.810 7.158 -23.346 1.00 95.44 229 ILE A O 1
ATOM 1834 N N . ASP A 1 230 ? 7.680 8.391 -23.145 1.00 94.38 230 ASP A N 1
ATOM 1835 C CA . ASP A 1 230 ? 7.093 9.405 -22.269 1.00 94.38 230 ASP A CA 1
ATOM 1836 C C . ASP A 1 230 ? 5.964 10.180 -22.972 1.00 94.38 230 ASP A C 1
ATOM 1838 O O . ASP A 1 230 ? 4.915 10.420 -22.372 1.00 94.38 230 ASP A O 1
ATOM 1842 N N . ASP A 1 231 ? 6.148 10.539 -24.248 1.00 95.69 231 ASP A N 1
ATOM 1843 C CA . ASP A 1 231 ? 5.132 11.214 -25.061 1.00 95.69 231 ASP A CA 1
ATOM 1844 C C . ASP A 1 231 ? 3.933 10.280 -25.325 1.00 95.69 231 ASP A C 1
ATOM 1846 O O . ASP A 1 231 ? 2.784 10.712 -25.227 1.00 95.69 231 ASP A O 1
ATOM 1850 N N . PHE A 1 232 ? 4.168 8.993 -25.606 1.00 96.12 232 PHE A N 1
ATOM 1851 C CA . PHE A 1 232 ? 3.106 7.997 -25.771 1.00 96.12 232 PHE A CA 1
ATOM 1852 C C . PHE A 1 232 ? 2.317 7.809 -24.472 1.00 96.12 232 PHE A C 1
ATOM 1854 O O . PHE A 1 232 ? 1.093 7.930 -24.476 1.00 96.12 232 PHE A O 1
ATOM 1861 N N . ALA A 1 233 ? 3.009 7.599 -23.348 1.00 94.06 233 ALA A N 1
ATOM 1862 C CA . ALA A 1 233 ? 2.390 7.416 -22.039 1.00 94.06 233 ALA A CA 1
ATOM 1863 C C . ALA A 1 233 ? 1.577 8.642 -21.594 1.00 94.06 233 ALA A C 1
ATOM 1865 O O . ALA A 1 233 ? 0.527 8.507 -20.970 1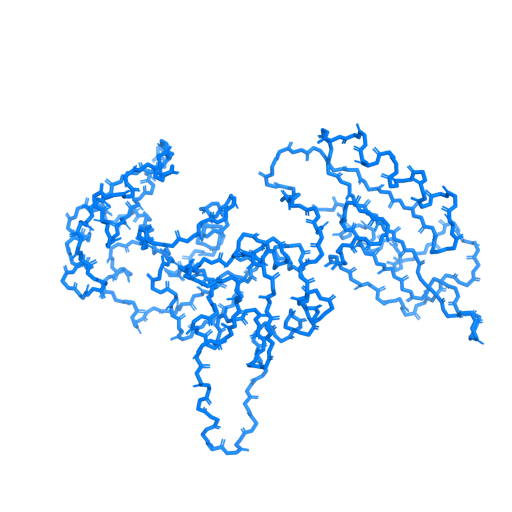.00 94.06 233 ALA A O 1
ATOM 1866 N N . ALA A 1 234 ? 2.024 9.849 -21.950 1.00 93.19 234 ALA A N 1
ATOM 1867 C CA . ALA A 1 234 ? 1.290 11.077 -21.664 1.00 93.19 234 ALA A CA 1
ATOM 1868 C C . ALA A 1 234 ? -0.024 11.210 -22.459 1.00 93.19 234 ALA A C 1
ATOM 1870 O O . ALA A 1 234 ? -0.932 11.901 -21.998 1.00 93.19 234 ALA A O 1
ATOM 1871 N N . ASN A 1 235 ? -0.131 10.573 -23.632 1.00 95.44 235 ASN A N 1
ATOM 1872 C CA . ASN A 1 235 ? -1.304 10.660 -24.511 1.00 95.44 235 ASN A CA 1
ATOM 1873 C C . ASN A 1 235 ? -2.212 9.416 -24.459 1.00 95.44 235 ASN A C 1
ATOM 1875 O O . ASN A 1 235 ? -3.349 9.485 -24.918 1.00 95.44 235 ASN A O 1
ATOM 1879 N N . ALA A 1 236 ? -1.750 8.301 -23.889 1.00 94.38 236 ALA A N 1
ATOM 1880 C CA . ALA A 1 236 ? -2.488 7.040 -23.783 1.00 94.38 236 ALA A CA 1
ATOM 1881 C C . ALA A 1 236 ? -3.029 6.799 -22.358 1.00 94.38 236 ALA A C 1
ATOM 1883 O O . ALA A 1 236 ? -2.778 5.766 -21.743 1.00 94.38 236 ALA A O 1
ATOM 1884 N N . SER A 1 237 ? -3.800 7.750 -21.820 1.00 91.19 237 SER A N 1
ATOM 1885 C CA . SER A 1 237 ? -4.263 7.740 -20.419 1.00 91.19 237 SER A CA 1
ATOM 1886 C C . SER A 1 237 ? -5.228 6.603 -20.046 1.00 91.19 237 SER A C 1
ATOM 1888 O O . SER A 1 237 ? -5.493 6.404 -18.854 1.00 91.19 237 SER A O 1
ATOM 1890 N N . ASP A 1 238 ? -5.731 5.854 -21.029 1.00 94.44 238 ASP A N 1
ATOM 1891 C CA . ASP A 1 238 ? -6.547 4.649 -20.837 1.00 94.44 238 ASP A CA 1
ATOM 1892 C C . ASP A 1 238 ? -5.730 3.453 -20.318 1.00 94.44 238 ASP A C 1
ATOM 1894 O O . ASP A 1 238 ? -6.301 2.486 -19.816 1.00 94.44 238 ASP A O 1
ATOM 1898 N N . PHE A 1 239 ? -4.398 3.531 -20.384 1.00 95.00 239 PHE A N 1
ATOM 1899 C CA . PHE A 1 239 ? -3.480 2.488 -19.941 1.00 95.00 239 PHE A CA 1
ATOM 1900 C C . PHE A 1 239 ? -2.667 2.923 -18.721 1.00 95.00 239 PHE A C 1
ATOM 1902 O O . PHE A 1 239 ? -2.437 4.107 -18.466 1.00 95.00 239 PHE A O 1
ATOM 1909 N N . GLN A 1 240 ? -2.179 1.933 -17.981 1.00 95.00 240 GLN A N 1
ATOM 1910 C CA . GLN A 1 240 ? -1.046 2.098 -17.079 1.00 95.00 240 GLN A CA 1
ATOM 1911 C C . GLN A 1 240 ? 0.236 1.810 -17.839 1.00 95.00 240 GLN A C 1
ATOM 1913 O O . GLN A 1 240 ? 0.305 0.847 -18.599 1.00 95.00 240 GLN A O 1
ATOM 1918 N N . HIS A 1 241 ? 1.272 2.606 -17.606 1.00 95.69 241 HIS A N 1
ATOM 1919 C CA . HIS A 1 241 ? 2.552 2.426 -18.280 1.00 95.69 241 HIS A CA 1
ATOM 1920 C C . HIS A 1 241 ? 3.629 2.033 -17.281 1.00 95.69 241 HIS A C 1
ATOM 1922 O O . HIS A 1 241 ? 3.896 2.764 -16.327 1.00 95.69 241 HIS A O 1
ATOM 1928 N N . LEU A 1 242 ? 4.258 0.891 -17.534 1.00 96.25 242 LEU A N 1
ATOM 1929 C CA . LEU A 1 242 ? 5.461 0.436 -16.852 1.00 96.25 242 LEU A CA 1
ATOM 1930 C C . LEU A 1 242 ? 6.625 0.472 -17.834 1.00 96.25 242 LEU A C 1
ATOM 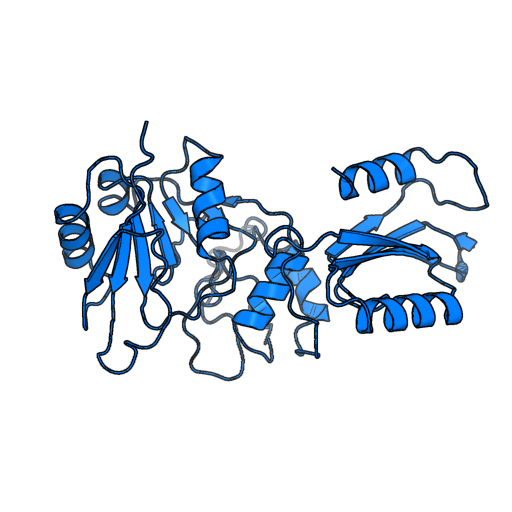19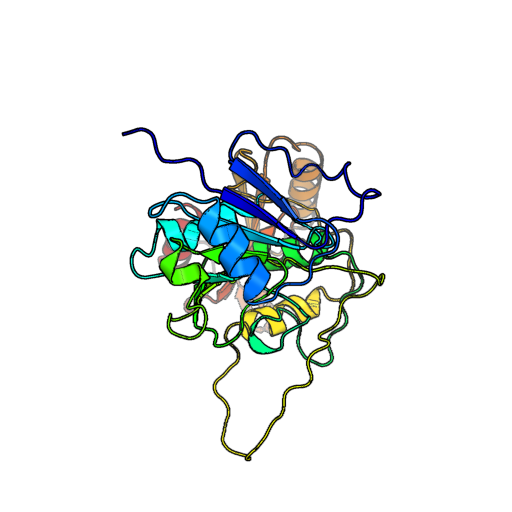32 O O . LEU A 1 242 ? 6.451 0.166 -19.012 1.00 96.25 242 LEU A O 1
ATOM 1936 N N . ILE A 1 243 ? 7.804 0.862 -17.367 1.00 95.75 243 ILE A N 1
ATOM 1937 C CA . ILE A 1 243 ? 9.007 0.931 -18.191 1.00 95.75 243 ILE A CA 1
ATOM 1938 C C . ILE A 1 243 ? 10.087 0.087 -17.526 1.00 95.75 243 ILE A C 1
ATOM 1940 O O . ILE A 1 243 ? 10.599 0.464 -16.476 1.00 95.75 243 ILE A O 1
ATOM 1944 N N . LEU A 1 244 ? 10.450 -1.033 -18.145 1.00 95.69 244 LEU A N 1
ATOM 1945 C CA . LEU A 1 244 ? 11.616 -1.822 -17.771 1.00 95.69 244 LEU A CA 1
ATOM 1946 C C . LEU A 1 244 ? 12.828 -1.293 -18.543 1.00 95.69 244 LEU A C 1
ATOM 1948 O O . LEU A 1 244 ? 12.947 -1.500 -19.754 1.00 95.69 244 LEU A O 1
ATOM 1952 N N . ALA A 1 245 ? 13.702 -0.573 -17.846 1.00 93.12 245 ALA A N 1
ATOM 1953 C CA . ALA A 1 245 ? 14.895 0.038 -18.417 1.00 93.12 245 ALA A CA 1
ATOM 1954 C C . ALA A 1 245 ? 16.156 -0.678 -17.927 1.00 93.12 245 ALA A C 1
ATOM 1956 O O . ALA A 1 245 ? 16.341 -0.868 -16.724 1.00 93.12 245 ALA A O 1
ATOM 1957 N N . SER A 1 246 ? 17.038 -1.061 -18.853 1.00 90.81 246 SER A N 1
ATOM 1958 C CA . SER A 1 246 ? 18.348 -1.605 -18.487 1.00 90.81 246 SER A CA 1
ATOM 1959 C C . SER A 1 246 ? 19.327 -0.502 -18.103 1.00 90.81 246 SER A C 1
ATOM 1961 O O . SER A 1 246 ? 19.483 0.461 -18.849 1.00 90.81 246 SER A O 1
ATOM 1963 N N . ASP A 1 247 ? 20.075 -0.696 -17.030 1.00 88.25 247 ASP A N 1
ATOM 1964 C CA . ASP A 1 247 ? 21.157 0.181 -16.592 1.00 88.25 247 ASP A CA 1
ATOM 1965 C C . ASP A 1 247 ? 22.502 -0.561 -16.598 1.00 88.25 247 ASP A C 1
ATOM 1967 O O . ASP A 1 247 ? 22.563 -1.797 -16.562 1.00 88.25 247 ASP A O 1
ATOM 1971 N N . GLY A 1 248 ? 23.596 0.187 -16.699 1.00 82.62 248 GLY A N 1
ATOM 1972 C CA . GLY A 1 248 ? 24.937 -0.382 -16.716 1.00 82.62 248 GLY A CA 1
ATOM 1973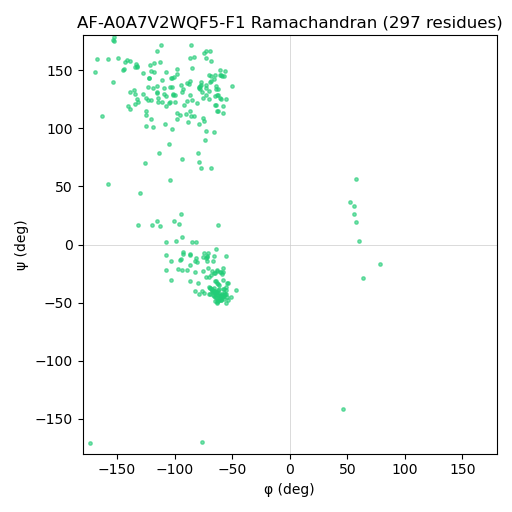 C C . GLY A 1 248 ? 26.044 0.651 -16.573 1.00 82.62 248 GLY A C 1
ATOM 1974 O O . GLY A 1 248 ? 25.937 1.778 -17.056 1.00 82.62 248 GLY A O 1
ATOM 1975 N N . GLU A 1 249 ? 27.143 0.235 -15.953 1.00 77.88 249 GLU A N 1
ATOM 1976 C CA . GLU A 1 249 ? 28.320 1.061 -15.733 1.00 77.88 249 GLU A CA 1
ATOM 1977 C C . GLU A 1 249 ? 29.256 1.087 -16.956 1.00 77.88 249 GLU A C 1
ATOM 1979 O O . GLU A 1 249 ? 29.965 0.119 -17.278 1.00 77.88 249 GLU A O 1
ATOM 1984 N N . LEU A 1 250 ? 29.311 2.253 -17.608 1.00 73.12 250 LEU A N 1
ATOM 1985 C CA . LEU A 1 250 ? 30.212 2.559 -18.723 1.00 73.12 250 LEU A CA 1
ATOM 1986 C C . LEU A 1 250 ? 31.682 2.359 -18.342 1.00 73.12 250 LEU A C 1
ATOM 1988 O O . LEU A 1 250 ? 32.438 1.764 -19.114 1.00 73.12 250 LEU A O 1
ATOM 1992 N N . TYR A 1 251 ? 32.092 2.806 -17.150 1.00 73.38 251 TYR A N 1
ATOM 1993 C CA . TYR A 1 251 ? 33.499 2.777 -16.736 1.00 73.38 251 TYR A CA 1
ATOM 1994 C C . TYR A 1 251 ? 34.047 1.355 -16.590 1.00 73.38 251 TYR A C 1
ATOM 1996 O O . TYR A 1 251 ? 35.223 1.112 -16.858 1.00 73.38 251 TYR A O 1
ATOM 2004 N N . ARG A 1 252 ? 33.199 0.395 -16.202 1.00 77.75 252 ARG A N 1
ATOM 2005 C CA . ARG A 1 252 ? 33.573 -1.020 -16.046 1.00 77.75 252 ARG A CA 1
ATOM 2006 C C . ARG A 1 252 ? 33.193 -1.876 -17.254 1.00 77.75 252 ARG A C 1
ATOM 2008 O O . ARG A 1 252 ? 33.424 -3.082 -17.216 1.00 77.75 252 ARG A O 1
ATOM 2015 N N . ARG A 1 253 ? 32.636 -1.266 -18.313 1.00 69.44 253 ARG A N 1
ATOM 2016 C CA . ARG A 1 253 ? 32.108 -1.945 -19.512 1.00 69.44 253 ARG A CA 1
ATOM 2017 C C . ARG A 1 253 ? 31.105 -3.050 -19.164 1.00 69.44 253 ARG A C 1
ATOM 2019 O O . ARG A 1 253 ? 31.091 -4.108 -19.790 1.00 69.44 253 ARG A O 1
ATOM 2026 N N . ARG A 1 254 ? 30.294 -2.819 -18.129 1.00 70.88 254 ARG A N 1
ATOM 2027 C CA . ARG A 1 254 ? 29.243 -3.741 -17.692 1.00 70.88 254 ARG A CA 1
ATOM 2028 C C . ARG A 1 254 ? 27.903 -3.180 -18.123 1.00 70.88 254 ARG A C 1
ATOM 2030 O O . ARG A 1 254 ? 27.258 -2.432 -17.402 1.00 70.88 254 ARG A O 1
ATOM 2037 N N . HIS A 1 255 ? 27.528 -3.505 -19.349 1.00 75.69 255 HIS A N 1
ATOM 2038 C CA . HIS A 1 255 ? 26.219 -3.158 -19.883 1.00 75.69 255 HIS A CA 1
ATOM 2039 C C . HIS A 1 255 ? 25.170 -4.114 -19.311 1.00 75.69 255 HIS A C 1
ATOM 2041 O O . HIS A 1 255 ? 25.447 -5.305 -19.166 1.00 75.69 255 HIS A O 1
ATOM 2047 N N . GLY A 1 256 ? 23.991 -3.587 -18.968 1.00 77.88 256 GLY A N 1
ATOM 2048 C CA . GLY A 1 256 ? 22.882 -4.391 -18.461 1.00 77.88 256 GLY A CA 1
ATOM 2049 C C . GLY A 1 256 ? 23.268 -5.179 -17.216 1.00 77.88 256 GLY A C 1
ATOM 2050 O O . GLY A 1 256 ? 23.185 -6.397 -17.235 1.00 77.88 256 GLY A O 1
ATOM 2051 N N . GLU A 1 257 ? 23.744 -4.513 -16.165 1.00 87.56 257 GLU A N 1
ATOM 2052 C CA . GLU A 1 257 ? 23.976 -5.153 -14.858 1.00 87.56 257 GLU A CA 1
ATOM 2053 C C . GLU A 1 257 ? 22.782 -4.982 -13.917 1.00 87.56 257 GLU A C 1
ATOM 2055 O O . GLU A 1 257 ? 22.689 -5.649 -12.891 1.00 87.56 257 GLU A O 1
ATOM 2060 N N . ARG A 1 258 ? 21.849 -4.098 -14.278 1.00 91.44 258 ARG A N 1
ATOM 2061 C CA . ARG A 1 258 ? 20.652 -3.824 -13.500 1.00 91.44 258 ARG A CA 1
ATOM 2062 C C . ARG A 1 258 ? 19.473 -3.528 -14.411 1.00 91.44 258 ARG A C 1
ATOM 2064 O O . ARG A 1 258 ? 19.642 -2.993 -15.505 1.00 91.44 258 ARG A O 1
ATOM 2071 N N . LEU A 1 259 ? 18.276 -3.852 -13.945 1.00 93.69 259 LEU A N 1
ATOM 2072 C CA . LEU A 1 259 ? 17.022 -3.410 -14.541 1.00 93.69 259 LEU A CA 1
ATOM 2073 C C . LEU A 1 259 ? 16.242 -2.586 -13.516 1.00 93.69 259 LEU A C 1
ATOM 2075 O O . LEU A 1 259 ? 16.109 -2.997 -12.362 1.00 93.69 259 LEU A O 1
ATOM 2079 N N . TYR A 1 260 ? 15.695 -1.453 -13.946 1.00 94.50 260 TYR A N 1
ATOM 2080 C CA . TYR A 1 260 ? 14.729 -0.684 -13.166 1.00 94.50 260 TYR A CA 1
ATOM 2081 C C . TYR A 1 260 ? 13.352 -0.795 -13.799 1.00 94.50 260 TYR A C 1
ATOM 2083 O O . TYR A 1 260 ? 13.203 -0.625 -15.010 1.00 94.50 260 TYR A O 1
ATOM 2091 N N . LEU A 1 261 ? 12.344 -1.035 -12.968 1.00 95.88 261 LEU A N 1
ATOM 2092 C CA . LEU A 1 261 ? 10.946 -0.935 -13.356 1.00 95.88 261 LEU A CA 1
ATOM 2093 C C . LEU A 1 261 ? 10.412 0.424 -12.904 1.00 95.88 261 LEU A C 1
ATOM 2095 O O . LEU A 1 261 ? 10.231 0.655 -11.708 1.00 95.88 261 LEU A O 1
ATOM 2099 N N . HIS A 1 262 ? 10.171 1.326 -13.848 1.00 94.88 262 HIS A N 1
ATOM 2100 C CA . HIS A 1 262 ? 9.611 2.646 -13.585 1.00 94.88 262 HIS A CA 1
ATOM 2101 C C . HIS A 1 262 ? 8.106 2.679 -13.828 1.00 94.88 262 HIS A C 1
ATOM 2103 O O . HIS A 1 262 ? 7.593 2.056 -14.759 1.00 94.88 262 HIS A O 1
ATOM 2109 N N . TYR A 1 263 ? 7.415 3.490 -13.035 1.00 94.88 263 TYR A N 1
ATOM 2110 C CA . TYR A 1 263 ? 6.015 3.821 -13.242 1.00 94.88 263 TYR A CA 1
ATOM 2111 C C . TYR A 1 263 ? 5.850 5.103 -14.067 1.00 94.88 263 TYR A C 1
ATOM 2113 O O . TYR A 1 263 ? 6.461 6.134 -13.767 1.00 94.88 263 TYR A O 1
ATOM 2121 N N . ALA A 1 264 ? 4.958 5.040 -15.058 1.00 93.31 264 ALA A N 1
ATOM 2122 C CA . ALA A 1 264 ? 4.424 6.113 -15.901 1.00 93.31 264 ALA A CA 1
ATOM 2123 C C . ALA A 1 264 ? 5.403 6.862 -16.821 1.00 93.31 264 ALA A C 1
ATOM 2125 O O . ALA A 1 264 ? 4.976 7.356 -17.863 1.00 93.31 264 ALA A O 1
ATOM 2126 N N . LYS A 1 265 ? 6.683 6.977 -16.461 1.00 92.50 265 LYS A N 1
ATOM 2127 C CA . LYS A 1 265 ? 7.727 7.638 -17.258 1.00 92.50 265 LYS A CA 1
ATOM 2128 C C . LYS A 1 265 ? 9.048 6.899 -17.139 1.00 92.50 265 LYS A C 1
ATOM 2130 O O . LYS A 1 265 ? 9.314 6.274 -16.117 1.00 92.50 265 LYS A O 1
ATOM 2135 N N . THR A 1 266 ? 9.918 7.070 -18.125 1.00 91.38 266 THR A N 1
ATOM 2136 C CA . THR A 1 266 ? 11.290 6.532 -18.130 1.00 91.38 266 THR A CA 1
ATOM 2137 C C . THR A 1 266 ? 12.160 7.028 -16.970 1.00 91.38 266 THR A C 1
ATOM 2139 O O . THR A 1 266 ? 13.093 6.351 -16.558 1.00 91.38 266 THR A O 1
ATOM 2142 N N . THR A 1 267 ? 11.825 8.188 -16.402 1.00 89.19 267 THR A N 1
ATOM 2143 C CA . THR A 1 267 ? 12.446 8.771 -15.195 1.00 89.19 267 THR A CA 1
ATOM 2144 C C . THR A 1 267 ? 11.457 8.866 -14.028 1.00 89.19 267 THR A C 1
ATOM 2146 O O . THR A 1 267 ? 11.616 9.672 -13.112 1.00 89.19 267 THR A O 1
ATOM 2149 N N . GLY A 1 268 ? 10.384 8.071 -14.087 1.00 90.56 268 GLY A N 1
ATOM 2150 C CA . GLY A 1 268 ? 9.340 8.020 -13.073 1.00 90.56 268 GLY A CA 1
ATOM 2151 C C . GLY A 1 268 ? 9.758 7.253 -11.820 1.00 90.56 268 GLY A C 1
ATOM 2152 O O . GLY A 1 268 ? 10.920 6.884 -11.637 1.00 90.56 268 GLY A O 1
ATOM 2153 N N . VAL A 1 269 ? 8.776 6.998 -10.954 1.00 92.62 269 VAL A N 1
ATOM 2154 C CA . VAL A 1 269 ? 8.988 6.286 -9.686 1.00 92.62 269 VAL A CA 1
ATOM 2155 C C . VAL A 1 269 ? 9.520 4.885 -9.963 1.00 92.62 269 VAL A C 1
ATOM 2157 O O . VAL A 1 269 ? 8.896 4.125 -10.697 1.00 92.62 269 VAL A O 1
ATOM 2160 N N . ILE A 1 270 ? 10.651 4.537 -9.351 1.00 93.75 270 ILE A N 1
ATOM 2161 C CA . ILE A 1 270 ? 11.220 3.188 -9.416 1.00 93.75 270 ILE A CA 1
ATOM 2162 C C . ILE A 1 270 ? 10.403 2.269 -8.503 1.00 93.75 270 ILE A C 1
ATOM 2164 O O . ILE A 1 270 ? 10.493 2.364 -7.274 1.00 93.75 270 ILE A O 1
ATOM 2168 N N . MET A 1 271 ? 9.624 1.375 -9.108 1.00 93.81 271 MET A N 1
ATOM 2169 C CA . MET A 1 271 ? 8.805 0.368 -8.431 1.00 93.81 271 MET A CA 1
ATOM 2170 C C . MET A 1 271 ? 9.638 -0.823 -7.966 1.00 93.81 271 MET A C 1
ATOM 2172 O O . MET A 1 271 ? 9.482 -1.281 -6.834 1.00 93.81 271 MET A O 1
ATOM 2176 N N . GLN A 1 272 ? 10.557 -1.289 -8.810 1.00 93.50 272 GLN A N 1
ATOM 2177 C CA . GLN A 1 272 ? 11.437 -2.421 -8.527 1.00 93.50 272 GLN A CA 1
ATOM 2178 C C . GLN A 1 272 ? 12.819 -2.195 -9.141 1.00 93.50 272 GLN A C 1
ATOM 2180 O O . GLN A 1 272 ? 12.961 -1.520 -10.164 1.00 93.50 272 GLN A O 1
ATOM 2185 N N . THR A 1 273 ? 13.826 -2.786 -8.504 1.00 93.69 273 THR A N 1
ATOM 2186 C CA . THR A 1 273 ? 15.207 -2.825 -8.982 1.00 93.69 273 THR A CA 1
ATOM 2187 C C . THR A 1 273 ? 15.661 -4.273 -8.973 1.00 93.69 273 THR A C 1
ATOM 2189 O O . THR A 1 273 ? 15.528 -4.946 -7.953 1.00 93.69 273 THR A O 1
ATOM 2192 N N . HIS A 1 274 ? 16.221 -4.735 -10.086 1.00 93.38 274 HIS A N 1
ATOM 2193 C CA . HIS A 1 274 ? 16.781 -6.074 -10.210 1.00 93.38 274 HIS A CA 1
ATOM 2194 C C . HIS A 1 274 ? 18.259 -5.963 -10.562 1.00 93.38 274 HIS A C 1
ATOM 2196 O O . HIS A 1 274 ? 18.601 -5.579 -11.681 1.00 93.38 274 HIS A O 1
ATOM 2202 N N . ASP A 1 275 ? 19.130 -6.274 -9.606 1.00 91.75 275 ASP A N 1
ATOM 2203 C CA . ASP A 1 275 ? 20.553 -6.470 -9.871 1.00 91.75 275 ASP A CA 1
ATOM 2204 C C . ASP A 1 275 ? 20.757 -7.836 -10.526 1.00 91.75 275 ASP A C 1
ATOM 2206 O O . ASP A 1 275 ? 20.244 -8.841 -10.032 1.00 91.75 275 ASP A O 1
ATOM 2210 N N . MET A 1 276 ? 21.505 -7.868 -11.627 1.00 89.06 276 MET A N 1
ATOM 2211 C CA . MET A 1 276 ? 21.820 -9.095 -12.348 1.00 89.06 276 MET A CA 1
ATOM 2212 C C . MET A 1 276 ? 23.220 -9.584 -11.986 1.00 89.06 276 MET A C 1
ATOM 2214 O O . MET A 1 276 ? 24.201 -8.840 -12.064 1.00 89.06 276 MET A O 1
ATOM 2218 N N . GLN A 1 277 ? 23.325 -10.856 -11.609 1.00 88.12 277 GLN A N 1
ATOM 2219 C CA . GLN A 1 277 ? 24.607 -11.509 -11.340 1.00 88.12 277 GLN A CA 1
ATOM 2220 C C . GLN A 1 277 ? 25.410 -11.714 -12.626 1.00 88.12 277 GLN A C 1
ATOM 2222 O O . GLN A 1 277 ? 26.637 -11.588 -12.619 1.00 88.12 277 GLN A O 1
ATOM 2227 N N . ALA A 1 278 ? 24.721 -12.014 -13.730 1.00 87.06 278 ALA A N 1
ATOM 2228 C CA . ALA A 1 278 ? 25.308 -12.117 -15.058 1.00 87.06 278 ALA A CA 1
ATOM 2229 C C . ALA A 1 278 ? 24.870 -10.913 -15.910 1.00 87.06 278 ALA A C 1
ATOM 2231 O O . ALA A 1 278 ? 23.734 -10.884 -16.381 1.00 87.06 278 ALA A O 1
ATOM 2232 N N . PRO A 1 279 ? 25.742 -9.909 -16.130 1.00 84.25 279 PRO A N 1
ATOM 2233 C CA . PRO A 1 279 ? 25.402 -8.779 -16.982 1.00 84.25 279 PRO A CA 1
ATOM 2234 C C . PRO A 1 279 ? 25.187 -9.198 -18.438 1.00 84.25 279 PRO A C 1
ATOM 2236 O O . PRO A 1 279 ? 25.913 -10.046 -18.971 1.00 84.25 279 PRO A O 1
ATOM 2239 N N . ILE A 1 280 ? 24.267 -8.521 -19.126 1.00 83.94 280 ILE A N 1
ATOM 2240 C CA . ILE A 1 280 ? 24.069 -8.680 -20.572 1.00 83.94 280 ILE A CA 1
ATOM 2241 C C . ILE A 1 280 ? 25.152 -7.872 -21.303 1.00 83.94 280 ILE A C 1
ATOM 2243 O O . ILE A 1 280 ? 24.931 -6.765 -21.790 1.00 83.94 280 ILE A O 1
ATOM 2247 N N . ALA A 1 281 ? 26.362 -8.434 -21.368 1.00 76.31 281 ALA A N 1
ATOM 2248 C CA . ALA A 1 281 ? 27.540 -7.754 -21.916 1.00 76.31 281 ALA A CA 1
ATOM 2249 C C . ALA A 1 281 ? 27.447 -7.453 -23.427 1.00 76.31 281 ALA A C 1
ATOM 2251 O O . ALA A 1 281 ? 28.122 -6.550 -23.921 1.00 76.31 281 ALA A O 1
ATOM 2252 N N . ALA A 1 282 ? 26.634 -8.217 -24.161 1.00 78.25 282 ALA A N 1
ATOM 2253 C CA . ALA A 1 282 ? 26.389 -8.072 -25.593 1.00 78.25 282 ALA A CA 1
ATOM 2254 C C . ALA A 1 282 ? 24.988 -8.596 -25.953 1.00 78.25 282 ALA A C 1
ATOM 2256 O O . ALA A 1 282 ? 24.290 -9.174 -25.120 1.00 78.25 282 ALA A O 1
ATOM 2257 N N . THR A 1 283 ? 24.581 -8.435 -27.213 1.00 79.44 283 THR A N 1
ATOM 2258 C CA . THR A 1 283 ? 23.319 -8.988 -27.721 1.00 79.44 283 THR A CA 1
ATOM 2259 C C . THR A 1 283 ? 23.295 -10.509 -27.579 1.00 79.44 283 THR A C 1
ATOM 2261 O O . THR A 1 283 ? 24.176 -11.195 -28.098 1.00 79.44 283 THR A O 1
ATOM 2264 N N . CYS A 1 284 ? 22.267 -11.043 -26.927 1.00 85.00 284 CYS A N 1
ATOM 2265 C CA . CYS A 1 284 ? 22.022 -12.477 -26.828 1.00 85.00 284 CYS A CA 1
ATOM 2266 C C . CYS A 1 284 ? 20.544 -12.778 -27.103 1.00 85.00 284 CYS A C 1
ATOM 2268 O O . CYS A 1 284 ? 19.680 -11.930 -26.896 1.00 85.00 284 CYS A O 1
ATOM 2270 N N . ILE A 1 285 ? 20.260 -13.985 -27.602 1.00 88.19 285 ILE A N 1
ATOM 2271 C CA . ILE A 1 285 ? 18.886 -14.429 -27.895 1.00 88.19 285 ILE A CA 1
ATOM 2272 C C . ILE A 1 285 ? 18.185 -14.889 -26.610 1.00 88.19 285 ILE A C 1
ATOM 2274 O O . ILE A 1 285 ? 16.979 -14.725 -26.456 1.00 88.19 285 ILE A O 1
ATOM 2278 N N . THR A 1 286 ? 18.944 -15.467 -25.678 1.00 90.00 286 THR A N 1
ATOM 2279 C CA . THR A 1 286 ? 18.423 -16.030 -24.432 1.00 90.00 286 THR A CA 1
ATOM 2280 C C . THR A 1 286 ? 19.293 -15.617 -23.259 1.00 90.00 286 THR A C 1
ATOM 2282 O O . THR A 1 286 ? 20.511 -15.792 -23.307 1.00 90.00 286 THR A O 1
ATOM 2285 N N . HIS A 1 287 ? 18.658 -15.161 -22.184 1.00 92.12 287 HIS A N 1
ATOM 2286 C CA . HIS A 1 287 ? 19.323 -14.867 -20.923 1.00 92.12 287 HIS A CA 1
ATOM 2287 C C . HIS A 1 287 ? 18.442 -15.323 -19.761 1.00 92.12 287 HIS A C 1
ATOM 2289 O O . HIS A 1 287 ? 17.309 -14.865 -19.625 1.00 92.12 287 HIS A O 1
ATOM 2295 N N . VAL A 1 288 ? 18.950 -16.248 -18.942 1.00 92.38 288 VAL A N 1
ATOM 2296 C CA . VAL A 1 288 ? 18.150 -16.932 -17.911 1.00 92.38 288 VAL A CA 1
ATOM 2297 C C . VAL A 1 288 ? 17.644 -15.946 -16.860 1.00 92.38 288 VAL A C 1
ATOM 2299 O O . VAL A 1 288 ? 16.451 -15.906 -16.597 1.00 92.38 288 VAL A O 1
ATOM 2302 N N . GLU A 1 289 ? 18.526 -15.105 -16.317 1.00 93.12 289 GLU A N 1
ATOM 2303 C CA . GLU A 1 289 ? 18.169 -14.162 -15.247 1.00 93.12 289 GLU A CA 1
ATOM 2304 C C . GLU A 1 289 ? 17.157 -13.104 -15.713 1.00 93.12 289 GLU A C 1
ATOM 2306 O O . GLU A 1 289 ? 16.109 -12.942 -15.099 1.00 93.12 289 GLU A O 1
ATOM 2311 N N . TYR A 1 290 ? 17.408 -12.468 -16.862 1.00 92.62 290 TYR A N 1
ATOM 2312 C CA . TYR A 1 290 ? 16.451 -11.594 -17.542 1.00 92.62 290 TYR A CA 1
ATOM 2313 C C . TYR A 1 290 ? 15.079 -12.248 -17.747 1.00 92.62 290 TYR A C 1
ATOM 2315 O O . TYR A 1 290 ? 14.061 -11.619 -17.476 1.00 92.62 290 TYR A O 1
ATOM 2323 N N . LYS A 1 291 ? 15.039 -13.509 -18.203 1.00 93.25 291 LYS A N 1
ATOM 2324 C CA . LYS A 1 291 ? 13.783 -14.242 -18.384 1.00 93.25 291 LYS A CA 1
ATOM 2325 C C . LYS A 1 291 ? 13.041 -14.398 -17.054 1.00 93.25 291 LYS A C 1
ATOM 2327 O O . LYS A 1 291 ? 11.860 -14.084 -17.008 1.00 93.25 291 LYS A O 1
ATOM 2332 N N . THR A 1 292 ? 13.730 -14.807 -15.988 1.00 93.81 292 THR A N 1
ATOM 2333 C CA . THR A 1 292 ? 13.139 -14.929 -14.645 1.00 93.81 292 THR A CA 1
ATOM 2334 C C . THR A 1 292 ? 12.593 -13.592 -14.139 1.00 93.81 292 THR A C 1
ATOM 2336 O O . THR A 1 292 ? 11.488 -13.543 -13.606 1.00 93.81 292 THR A O 1
ATOM 2339 N N . ILE A 1 293 ? 13.338 -12.498 -14.333 1.00 93.75 293 ILE A N 1
ATOM 2340 C CA . ILE A 1 293 ? 12.889 -11.152 -13.948 1.00 93.75 293 ILE A CA 1
ATOM 2341 C C . ILE A 1 293 ? 11.634 -10.769 -14.737 1.00 93.75 293 ILE A C 1
ATOM 2343 O O . ILE A 1 293 ? 10.642 -10.351 -14.147 1.00 93.75 293 ILE A O 1
ATOM 2347 N N . LEU A 1 294 ? 11.644 -10.956 -16.057 1.00 93.94 294 LEU A N 1
ATOM 2348 C CA . LEU A 1 294 ? 10.507 -10.617 -16.907 1.00 93.94 294 LEU A CA 1
ATOM 2349 C C . LEU A 1 294 ? 9.262 -11.450 -16.559 1.00 93.94 294 LEU A C 1
ATOM 2351 O O . LEU A 1 294 ? 8.168 -10.901 -16.477 1.00 93.94 294 LEU A O 1
ATOM 2355 N N . GLU A 1 295 ? 9.426 -12.747 -16.296 1.00 94.06 295 GLU A N 1
ATOM 2356 C CA . GLU A 1 295 ? 8.341 -13.621 -15.835 1.00 94.06 295 GLU A CA 1
ATOM 2357 C C . GLU A 1 295 ? 7.765 -13.153 -14.492 1.00 94.06 295 GLU A C 1
ATOM 2359 O O . GLU A 1 295 ? 6.549 -13.153 -14.338 1.00 94.06 295 GLU A O 1
ATOM 2364 N N . SER A 1 296 ? 8.601 -12.675 -13.561 1.00 91.94 296 SER A N 1
ATOM 2365 C CA . SER A 1 296 ? 8.137 -12.142 -12.269 1.00 91.94 296 SER A CA 1
ATOM 2366 C C . SER A 1 296 ? 7.345 -10.833 -12.369 1.00 91.94 296 SER A C 1
ATOM 2368 O O . SER A 1 296 ? 6.586 -10.518 -11.461 1.00 91.94 296 SER A O 1
ATOM 2370 N N . ILE A 1 297 ? 7.522 -10.072 -13.454 1.00 91.56 297 ILE A N 1
ATOM 2371 C CA . ILE A 1 297 ? 6.809 -8.806 -13.693 1.00 91.56 297 ILE A CA 1
ATOM 2372 C C . ILE A 1 297 ? 5.462 -9.052 -14.390 1.00 91.56 297 ILE A C 1
ATOM 2374 O O . ILE A 1 297 ? 4.533 -8.266 -14.230 1.00 91.56 297 ILE A O 1
ATOM 2378 N N . ILE A 1 298 ? 5.376 -10.098 -15.217 1.00 89.44 298 ILE A N 1
ATOM 2379 C CA . ILE A 1 298 ? 4.202 -10.380 -16.057 1.00 89.44 298 ILE A CA 1
ATOM 2380 C C . ILE A 1 298 ? 3.159 -11.254 -15.335 1.00 89.44 298 ILE A C 1
ATOM 2382 O O . ILE A 1 298 ? 1.996 -11.250 -15.742 1.00 89.44 298 ILE A O 1
ATOM 2386 N N . GLN A 1 299 ? 3.563 -12.012 -14.310 1.00 76.88 299 GLN A N 1
ATOM 2387 C CA . GLN A 1 299 ? 2.669 -12.837 -13.482 1.00 76.88 299 GLN A CA 1
ATOM 2388 C C . GLN A 1 299 ? 1.830 -11.998 -12.516 1.00 76.88 299 GLN A C 1
ATOM 2390 O O . GLN A 1 299 ? 0.638 -12.348 -12.365 1.00 76.88 299 GLN A O 1
#

Nearest PDB structures (foldseek):
  5ej1-assembly1_A  TM=4.359E-01  e=5.284E-02  Cereibacter sphaeroides 2.4.1
  4p02-assembly1_A  TM=4.254E-01  e=2.984E-01  Cereibacter sphaeroides 2.4.1
  2z87-assembly3_B  TM=4.450E-01  e=5.537E-01  Escherichia coli
  2z86-assembly2_C  TM=4.746E-01  e=1.027E+00  Escherichia coli
  1ezi-assembly1_B  TM=4.258E-01  e=4.003E+00  Neisseria meningitidis